Protein AF-A0A202DWK4-F1 (afdb_monomer)

Solvent-accessible surface area (backbone atoms only — not comparable to full-atom values): 15704 Å² total; per-residue (Å²): 136,85,83,82,79,81,84,83,87,79,80,84,77,79,81,79,74,79,81,85,77,86,80,87,72,81,84,80,77,83,63,84,76,82,76,51,74,64,48,72,81,32,63,35,45,47,49,44,49,49,52,59,50,59,51,56,78,74,38,92,84,66,61,90,61,73,49,28,54,31,42,61,68,54,42,41,55,51,51,51,52,40,41,75,72,63,60,36,66,87,75,53,98,74,34,71,52,72,51,56,49,50,54,51,51,50,50,54,51,40,59,56,38,44,79,71,75,44,63,58,91,36,54,47,55,26,33,30,59,74,60,32,48,53,53,50,47,49,53,53,40,50,55,63,63,68,69,51,91,88,78,65,98,49,65,75,61,56,59,72,70,56,72,80,66,86,79,68,83,59,90,46,66,66,39,53,51,52,36,42,54,30,44,27,38,50,28,28,52,75,71,44,71,69,58,81,50,87,50,65,66,60,33,52,48,52,50,48,55,48,48,60,45,48,46,84,61,84,78,70,83,59,89,71,71,83,65,94,68,63,48,79,42,57,35,73,63,54,74,68,59,49,51,54,52,48,53,58,53,60,66,72,78,112

Mean predicted aligned error: 12.57 Å

Foldseek 3Di:
DDDDDDDDDPDPDDPPPPQDPDDPDDDDDPDVLQPQPLCVVQVLLVVLVVVLVVVCVVDDPDPVQQWAFAFLVLVVVLLVVCVVVVLFDDADPQADDLSRVQVVQLVVLLVVLVSVVDHSVLETETELPSVSLSVVLSVLSVVLVLPDPDPDPDSPVVVVNDDDCPPDPDPPPVNSVSNNSRSSSVSCLVVCVVCPDPDPVSNVVSVVSVCSRNPNDHPCPDPPPPPVQRQYHYPPDDPVRSVVSSVVSVVVVD

pLDDT: mean 73.03, std 19.67, range [34.62, 95.94]

Sequence (254 aa):
MQRVLPPSDENVEDPSVEVGKNFLLPDEQSVNLWDSQALATFPNLLQLKSTLQSFDESSSSSLRHASSPLSIEQLEMLEAELSNQGILPKLTENSCSLVQCAVHDSSVWRWRAQRFTVDTPKIDFLVNVPLYTLWRAQELSQILLIDVPGKSENPAKVLKSHSNNWRLRTEDRNALILELEYLESFAGYLIGQFDEVSNRFQKGLNLILKVLSSSSLPLSVGSIKKEKNILIVSLPTERHEFFETLKKFCSRDL

Radius of gyration: 23.34 Å; Cα contacts (8 Å, |Δi|>4): 195; chains: 1; bounding box: 47×50×91 Å

Structure (mmCIF, N/CA/C/O backbone):
data_AF-A0A202DWK4-F1
#
_entry.id   AF-A0A202DWK4-F1
#
loop_
_atom_site.group_PDB
_atom_site.id
_atom_site.type_symbol
_atom_site.label_atom_id
_atom_site.label_alt_id
_atom_site.label_comp_id
_atom_site.label_asym_id
_atom_site.label_entity_id
_atom_site.label_seq_id
_atom_site.pdbx_PDB_ins_code
_atom_site.Cartn_x
_atom_site.Cartn_y
_atom_site.Cartn_z
_atom_site.occupancy
_atom_site.B_iso_or_equiv
_atom_site.auth_seq_id
_atom_site.auth_comp_id
_atom_site.auth_asym_id
_atom_site.auth_atom_id
_atom_site.pdbx_PDB_model_num
ATOM 1 N N . MET A 1 1 ? 6.457 22.621 -73.240 1.00 51.66 1 MET A N 1
ATOM 2 C CA . MET A 1 1 ? 5.996 22.504 -71.839 1.00 51.66 1 MET A CA 1
ATOM 3 C C . MET A 1 1 ? 6.965 21.590 -71.104 1.00 51.66 1 MET A C 1
ATOM 5 O O . MET A 1 1 ? 6.910 20.383 -71.291 1.00 51.66 1 MET A O 1
ATOM 9 N N . GLN A 1 2 ? 7.936 22.170 -70.395 1.00 42.12 2 GLN A N 1
ATOM 10 C CA . GLN A 1 2 ? 8.979 21.434 -69.670 1.00 42.12 2 GLN A CA 1
ATOM 11 C C . GLN A 1 2 ? 8.435 20.969 -68.312 1.00 42.12 2 GLN A C 1
ATOM 13 O O . GLN A 1 2 ? 7.891 21.776 -67.561 1.00 42.12 2 GLN A O 1
ATOM 18 N N . ARG A 1 3 ? 8.557 19.669 -68.016 1.00 47.00 3 ARG A N 1
ATOM 19 C CA . ARG A 1 3 ? 8.276 19.096 -66.692 1.00 47.00 3 ARG A CA 1
ATOM 20 C C . ARG A 1 3 ? 9.498 19.314 -65.802 1.00 47.00 3 ARG A C 1
ATOM 22 O O . ARG A 1 3 ? 10.566 18.792 -66.103 1.00 47.00 3 ARG A O 1
ATOM 29 N N . VAL A 1 4 ? 9.318 20.078 -64.732 1.00 55.00 4 VAL A N 1
ATOM 30 C CA . VAL A 1 4 ? 10.290 20.233 -63.645 1.00 55.00 4 VAL A CA 1
ATOM 31 C C . VAL A 1 4 ? 10.063 19.078 -62.666 1.00 55.00 4 VAL A C 1
ATOM 33 O O . VAL A 1 4 ? 8.952 18.912 -62.167 1.00 55.00 4 VAL A O 1
ATOM 36 N N . LEU A 1 5 ? 11.085 18.248 -62.454 1.00 55.56 5 LEU A N 1
ATOM 37 C CA . LEU A 1 5 ? 11.112 17.233 -61.396 1.00 55.56 5 LEU A CA 1
ATOM 38 C C . LEU A 1 5 ? 11.556 17.888 -60.076 1.00 55.56 5 LEU A C 1
ATOM 40 O O . LEU A 1 5 ? 12.406 18.781 -60.120 1.00 55.56 5 LEU A O 1
ATOM 44 N N . PRO A 1 6 ? 11.011 17.470 -58.920 1.00 57.06 6 PRO A N 1
ATOM 45 C CA . PRO A 1 6 ? 11.487 17.935 -57.624 1.00 57.06 6 PRO A CA 1
ATOM 46 C C . PRO A 1 6 ? 12.845 17.298 -57.273 1.00 57.06 6 PRO A C 1
ATOM 48 O O . PRO A 1 6 ? 13.151 16.209 -57.770 1.00 57.06 6 PRO A O 1
ATOM 51 N N . PRO A 1 7 ? 13.660 17.968 -56.439 1.00 54.31 7 PRO A N 1
ATOM 52 C CA . PRO A 1 7 ? 14.941 17.440 -55.994 1.00 54.31 7 PRO A CA 1
ATOM 53 C C . PRO A 1 7 ? 14.756 16.273 -55.018 1.00 54.31 7 PRO A C 1
ATOM 55 O O . PRO A 1 7 ? 13.837 16.257 -54.200 1.00 54.31 7 PRO A O 1
ATOM 58 N N . SER A 1 8 ? 15.650 15.297 -55.142 1.00 54.28 8 SER A N 1
ATOM 59 C CA . SER A 1 8 ? 15.813 14.168 -54.234 1.00 54.28 8 SER A CA 1
ATOM 60 C C . SER A 1 8 ? 16.554 14.643 -52.983 1.00 54.28 8 SER A C 1
ATOM 62 O O . SER A 1 8 ? 17.748 14.928 -53.060 1.00 54.28 8 SER A O 1
ATOM 64 N N . ASP A 1 9 ? 15.863 14.727 -51.848 1.00 49.31 9 ASP A N 1
ATOM 65 C CA . ASP A 1 9 ? 16.513 14.899 -50.547 1.00 49.31 9 ASP A CA 1
ATOM 66 C C . ASP A 1 9 ? 17.099 13.550 -50.102 1.00 49.31 9 ASP A C 1
ATOM 68 O O . ASP A 1 9 ? 16.405 12.665 -49.597 1.00 49.31 9 ASP A O 1
ATOM 72 N N . GLU A 1 10 ? 18.395 13.383 -50.362 1.00 51.53 10 GLU A N 1
ATOM 73 C CA . GLU A 1 10 ? 19.260 12.414 -49.693 1.00 51.53 10 GLU A CA 1
ATOM 74 C C . GLU A 1 10 ? 19.640 12.925 -48.291 1.00 51.53 10 GLU A C 1
ATOM 76 O O . GLU A 1 10 ? 19.821 14.124 -48.083 1.00 51.53 10 GLU A O 1
ATOM 81 N N . ASN A 1 11 ? 19.842 11.974 -47.371 1.00 46.81 11 ASN A N 1
ATOM 82 C CA . ASN A 1 11 ? 20.305 12.104 -45.979 1.00 46.81 11 ASN A CA 1
ATOM 83 C C . ASN A 1 11 ? 19.230 12.344 -44.911 1.00 46.81 11 ASN A C 1
ATOM 85 O O . ASN A 1 11 ? 19.178 13.378 -44.249 1.00 46.81 11 ASN A O 1
ATOM 89 N N . VAL A 1 12 ? 18.451 11.293 -44.645 1.00 45.06 12 VAL A N 1
ATOM 90 C CA . VAL A 1 12 ? 17.953 11.037 -43.288 1.00 45.06 12 VAL A CA 1
ATOM 91 C C . VAL A 1 12 ? 19.074 10.312 -42.543 1.00 45.06 12 VAL A C 1
ATOM 93 O O . VAL A 1 12 ? 19.248 9.105 -42.696 1.00 45.06 12 VAL A O 1
ATOM 96 N N . GLU A 1 13 ? 19.886 11.058 -41.796 1.00 45.16 13 GLU A N 1
ATOM 97 C CA . GLU A 1 13 ? 20.767 10.468 -40.787 1.00 45.16 13 GLU A CA 1
ATOM 98 C C . GLU A 1 13 ? 19.894 9.834 -39.697 1.00 45.16 13 GLU A C 1
ATOM 100 O O . GLU A 1 13 ? 19.095 10.511 -39.046 1.00 45.16 13 GLU A O 1
ATOM 105 N N . ASP A 1 14 ? 20.035 8.520 -39.523 1.00 44.62 14 ASP A N 1
ATOM 106 C CA . ASP A 1 14 ? 19.470 7.769 -38.406 1.00 44.62 14 ASP A CA 1
ATOM 107 C C . ASP A 1 14 ? 19.967 8.381 -37.084 1.00 44.62 14 ASP A C 1
ATOM 109 O O . ASP A 1 14 ? 21.181 8.369 -36.828 1.00 44.62 14 ASP A O 1
ATOM 113 N N . PRO A 1 15 ? 19.090 8.886 -36.195 1.00 44.59 15 PRO A N 1
ATOM 114 C CA . PRO A 1 15 ? 19.512 9.235 -34.854 1.00 44.59 15 PRO A CA 1
ATOM 115 C C . PRO A 1 15 ? 19.807 7.929 -34.118 1.00 44.59 15 PRO A C 1
ATOM 117 O O . PRO A 1 15 ? 18.923 7.279 -33.561 1.00 44.59 15 PRO A O 1
ATOM 120 N N . SER A 1 16 ? 21.082 7.548 -34.121 1.00 41.69 16 SER A N 1
ATOM 121 C CA . SER A 1 16 ? 21.630 6.533 -33.232 1.00 41.69 16 SER A CA 1
ATOM 122 C C . SER A 1 16 ? 21.408 7.004 -31.797 1.00 41.69 16 SER A C 1
ATOM 124 O O . SER A 1 16 ? 22.187 7.778 -31.243 1.00 41.69 16 SER A O 1
ATOM 126 N N . VAL A 1 17 ? 20.289 6.586 -31.209 1.00 42.41 17 VAL A N 1
ATOM 127 C CA . VAL A 1 17 ? 19.996 6.782 -29.794 1.00 42.41 17 VAL A CA 1
ATOM 128 C C . VAL A 1 17 ? 21.035 5.968 -29.029 1.00 42.41 17 VAL A C 1
ATOM 130 O O . VAL A 1 17 ? 20.906 4.752 -28.900 1.00 42.41 17 VAL A O 1
ATOM 133 N N . GLU A 1 18 ? 22.086 6.624 -28.534 1.00 41.12 18 GLU A N 1
ATOM 134 C CA . GLU A 1 18 ? 22.977 6.038 -27.534 1.00 41.12 18 GLU A CA 1
ATOM 135 C C . GLU A 1 18 ? 22.176 5.802 -26.245 1.00 41.12 18 GLU A C 1
ATOM 137 O O . GLU A 1 18 ? 22.137 6.611 -25.316 1.00 41.12 18 GLU A O 1
ATOM 142 N N . VAL A 1 19 ? 21.494 4.660 -26.194 1.00 42.78 19 VAL A N 1
ATOM 143 C CA . VAL A 1 19 ? 20.919 4.116 -24.972 1.00 42.78 19 VAL A CA 1
ATOM 144 C C . VAL A 1 19 ? 22.088 3.687 -24.088 1.00 42.78 19 VAL A C 1
ATOM 146 O O . VAL A 1 19 ? 22.747 2.688 -24.358 1.00 42.78 19 VAL A O 1
ATOM 149 N N . GLY A 1 20 ? 22.347 4.429 -23.011 1.00 46.44 20 GLY A N 1
ATOM 150 C CA . GLY A 1 20 ? 23.062 3.861 -21.863 1.00 46.44 20 GLY A CA 1
ATOM 151 C C . GLY A 1 20 ? 24.362 4.521 -21.420 1.00 46.44 20 GLY A C 1
ATOM 152 O O . GLY A 1 20 ? 25.153 3.861 -20.751 1.00 46.44 20 GLY A O 1
ATOM 153 N N . LYS A 1 21 ? 24.601 5.805 -21.698 1.00 40.34 21 LYS A N 1
ATOM 154 C CA . LYS A 1 21 ? 25.706 6.528 -21.051 1.00 40.34 21 LYS A CA 1
ATOM 155 C C . LYS A 1 21 ? 25.199 7.831 -20.447 1.00 40.34 21 LYS A C 1
ATOM 157 O O . LYS A 1 21 ? 24.532 8.607 -21.114 1.00 40.34 21 LYS A O 1
ATOM 162 N N . ASN A 1 22 ? 25.537 8.048 -19.177 1.00 35.09 22 ASN A N 1
ATOM 163 C CA . ASN A 1 22 ? 25.248 9.234 -18.358 1.00 35.09 22 ASN A CA 1
ATOM 164 C C . ASN A 1 22 ? 23.937 9.191 -17.557 1.00 35.09 22 ASN A C 1
ATOM 166 O O . ASN A 1 22 ? 23.089 10.071 -17.658 1.00 35.09 22 ASN A O 1
ATOM 170 N N . PHE A 1 23 ? 23.821 8.218 -16.656 1.00 35.94 23 PHE A N 1
ATOM 171 C CA . PHE A 1 23 ? 23.136 8.466 -15.386 1.00 35.94 23 PHE A CA 1
ATOM 172 C C . PHE A 1 23 ? 24.061 8.021 -14.251 1.00 35.94 23 PHE A C 1
ATOM 174 O O . PHE A 1 23 ? 23.981 6.898 -13.764 1.00 35.94 23 PHE A O 1
ATOM 181 N N . LEU A 1 24 ? 24.991 8.905 -13.876 1.00 34.62 24 LEU A N 1
ATOM 182 C CA . LEU A 1 24 ? 25.659 8.822 -12.579 1.00 34.62 24 LEU A CA 1
ATOM 183 C C . LEU A 1 24 ? 24.577 9.044 -11.522 1.00 34.62 24 LEU A C 1
ATOM 185 O O . LEU A 1 24 ? 23.990 10.123 -11.439 1.00 34.62 24 LEU A O 1
ATOM 189 N N . LEU A 1 25 ? 24.249 7.978 -10.801 1.00 41.81 25 LEU A N 1
ATOM 190 C CA . LEU A 1 25 ? 23.235 7.993 -9.759 1.00 41.81 25 LEU A CA 1
ATOM 191 C C . LEU A 1 25 ? 23.892 8.384 -8.435 1.00 41.81 25 LEU A C 1
ATOM 193 O O . LEU A 1 25 ? 24.937 7.821 -8.115 1.00 41.81 25 LEU A O 1
ATOM 197 N N . PRO A 1 26 ? 23.329 9.349 -7.689 1.00 34.94 26 PRO A N 1
ATOM 198 C CA . PRO A 1 26 ? 23.829 9.671 -6.362 1.00 34.94 26 PRO A CA 1
ATOM 199 C C . PRO A 1 26 ? 23.641 8.472 -5.424 1.00 34.94 26 PRO A C 1
ATOM 201 O O . PRO A 1 26 ? 22.604 7.810 -5.470 1.00 34.94 26 PRO A O 1
ATOM 204 N N . ASP A 1 27 ? 24.656 8.216 -4.597 1.00 37.38 27 ASP A N 1
ATOM 205 C CA . ASP A 1 27 ? 24.645 7.187 -3.556 1.00 37.38 27 ASP A CA 1
ATOM 206 C C . ASP A 1 27 ? 23.507 7.447 -2.556 1.00 37.38 27 ASP A C 1
ATOM 208 O O . ASP A 1 27 ? 23.469 8.477 -1.877 1.00 37.38 27 ASP A O 1
ATOM 212 N N . GLU A 1 28 ? 22.577 6.496 -2.463 1.00 47.50 28 GLU A N 1
ATOM 213 C CA . GLU A 1 28 ? 21.504 6.469 -1.469 1.00 47.50 28 GLU A CA 1
ATOM 214 C C . GLU A 1 28 ? 22.082 5.948 -0.144 1.00 47.50 28 GLU A C 1
ATOM 216 O O . GLU A 1 28 ? 22.194 4.745 0.085 1.00 47.50 28 GLU A O 1
ATOM 221 N N . GLN A 1 29 ? 22.469 6.857 0.755 1.00 41.56 29 GLN A N 1
ATOM 222 C CA . GLN A 1 29 ? 22.636 6.497 2.162 1.00 41.56 29 GLN A CA 1
ATOM 223 C C . GLN A 1 29 ? 21.245 6.242 2.751 1.00 41.56 29 GLN A C 1
ATOM 225 O O . GLN A 1 29 ? 20.470 7.177 2.955 1.00 41.56 29 GLN A O 1
ATOM 230 N N . SER A 1 30 ? 20.934 4.976 3.030 1.00 40.50 30 SER A N 1
ATOM 231 C CA . SER A 1 30 ? 19.762 4.555 3.798 1.00 40.50 30 SER A CA 1
ATOM 232 C C . SER A 1 30 ? 19.910 5.038 5.245 1.00 40.50 30 SER A C 1
ATOM 234 O O . SER A 1 30 ? 20.367 4.313 6.131 1.00 40.50 30 SER A O 1
ATOM 236 N N . VAL A 1 31 ? 19.589 6.306 5.492 1.00 42.81 31 VAL A N 1
ATOM 237 C CA . VAL A 1 31 ? 19.395 6.821 6.848 1.00 42.81 31 VAL A CA 1
AT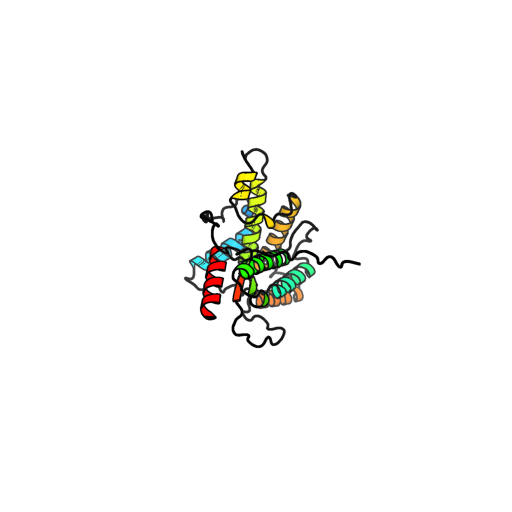OM 238 C C . VAL A 1 31 ? 18.318 5.951 7.491 1.00 42.81 31 VAL A C 1
ATOM 240 O O . VAL A 1 31 ? 17.305 5.680 6.851 1.00 42.81 31 VAL A O 1
ATOM 243 N N . ASN A 1 32 ? 18.541 5.480 8.722 1.00 48.25 32 ASN A N 1
ATOM 244 C CA . ASN A 1 32 ? 17.541 4.734 9.490 1.00 48.25 32 ASN A CA 1
ATOM 245 C C . ASN A 1 32 ? 16.300 5.618 9.660 1.00 48.25 32 ASN A C 1
ATOM 247 O O . ASN A 1 32 ? 16.209 6.472 10.534 1.00 48.25 32 ASN A O 1
ATOM 251 N N . LEU A 1 33 ? 15.372 5.437 8.727 1.00 50.78 33 LEU A N 1
ATOM 252 C CA . LEU A 1 33 ? 14.361 6.414 8.342 1.00 50.78 33 LEU A CA 1
ATOM 253 C C . LEU A 1 33 ? 13.171 6.415 9.327 1.00 50.78 33 LEU A C 1
ATOM 255 O O . LEU A 1 33 ? 12.247 7.222 9.226 1.00 50.78 33 LEU A O 1
ATOM 259 N N . TRP A 1 34 ? 13.183 5.475 10.273 1.00 55.44 34 TRP A N 1
ATOM 260 C CA . TRP A 1 34 ? 12.076 5.065 11.132 1.00 55.44 34 TRP A CA 1
ATOM 261 C C . TRP A 1 34 ? 11.844 5.953 12.368 1.00 55.44 34 TRP A C 1
ATOM 263 O O . TRP A 1 34 ? 10.861 5.728 13.078 1.00 55.44 34 TRP A O 1
ATOM 273 N N . ASP A 1 35 ? 12.696 6.950 12.617 1.00 56.78 35 ASP A N 1
ATOM 274 C CA . ASP A 1 35 ? 12.676 7.809 13.818 1.00 56.78 35 ASP A CA 1
ATOM 275 C C . ASP A 1 35 ? 11.912 9.129 13.620 1.00 56.78 35 ASP A C 1
ATOM 277 O O . ASP A 1 35 ? 12.205 10.152 14.243 1.00 56.78 35 ASP A O 1
ATOM 281 N N . SER A 1 36 ? 10.912 9.143 12.737 1.00 61.16 36 SER A N 1
ATOM 282 C CA . SER A 1 36 ? 10.099 10.341 12.547 1.00 61.16 36 SER A CA 1
ATOM 283 C C . SER A 1 36 ? 9.223 10.588 13.778 1.00 61.16 36 SER A C 1
ATOM 285 O O . SER A 1 36 ? 8.273 9.846 14.028 1.00 61.16 36 SER A O 1
ATOM 287 N N . GLN A 1 37 ? 9.502 11.668 14.520 1.00 66.38 37 GLN A N 1
ATOM 288 C CA . GLN A 1 37 ? 8.656 12.160 15.621 1.00 66.38 37 GLN A CA 1
ATOM 289 C C . GLN A 1 37 ? 7.189 12.350 15.196 1.00 66.38 37 GLN A C 1
ATOM 291 O O . GLN A 1 37 ? 6.300 12.273 16.037 1.00 66.38 37 GLN A O 1
ATOM 296 N N . ALA A 1 38 ? 6.924 12.552 13.901 1.00 68.44 38 ALA A N 1
ATOM 297 C CA . ALA A 1 38 ? 5.571 12.676 13.370 1.00 68.44 38 ALA A CA 1
ATOM 298 C C . ALA A 1 38 ? 4.777 11.357 13.401 1.00 68.44 38 ALA A C 1
ATOM 300 O O . ALA A 1 38 ? 3.563 11.405 13.521 1.00 68.44 38 ALA A O 1
ATOM 301 N N . LEU A 1 39 ? 5.420 10.182 13.380 1.00 74.25 39 LEU A N 1
ATOM 302 C CA . LEU A 1 39 ? 4.703 8.911 13.570 1.00 74.25 39 LEU A CA 1
ATOM 303 C C . LEU A 1 39 ? 4.265 8.704 15.027 1.00 74.25 39 LEU A C 1
ATOM 305 O O . LEU A 1 39 ? 3.367 7.910 15.285 1.00 74.25 39 LEU A O 1
ATOM 309 N N . ALA A 1 40 ? 4.846 9.433 15.988 1.00 77.25 40 ALA A N 1
ATOM 310 C CA . ALA A 1 40 ? 4.468 9.318 17.396 1.00 77.25 40 ALA A CA 1
ATOM 311 C C . ALA A 1 40 ? 3.041 9.821 17.681 1.00 77.25 40 ALA A C 1
ATOM 313 O O . ALA A 1 40 ? 2.468 9.464 18.707 1.00 77.25 40 ALA A O 1
ATOM 314 N N . THR A 1 41 ? 2.452 10.625 16.788 1.00 85.06 41 THR A N 1
ATOM 315 C CA . THR A 1 41 ? 1.049 11.057 16.901 1.00 85.06 41 THR A CA 1
ATOM 316 C C . THR A 1 41 ? 0.051 10.010 16.404 1.00 85.06 41 THR A C 1
ATOM 318 O O . THR A 1 41 ? -1.148 10.204 16.582 1.00 85.06 41 THR A O 1
ATOM 321 N N . PHE A 1 42 ? 0.528 8.911 15.812 1.00 90.75 42 PHE A N 1
ATOM 322 C CA . PHE A 1 42 ? -0.280 7.864 15.190 1.00 90.75 42 PHE A CA 1
ATOM 323 C C . PHE A 1 42 ? 0.006 6.501 15.861 1.00 90.75 42 PHE A C 1
ATOM 325 O O . PHE A 1 42 ? 0.922 5.775 15.452 1.00 90.75 42 PHE A O 1
ATOM 332 N N . PRO A 1 43 ? -0.693 6.178 16.969 1.00 92.25 43 PRO A N 1
ATOM 333 C CA . PRO A 1 43 ? -0.371 5.030 17.816 1.00 92.25 43 PRO A CA 1
ATOM 334 C C . PRO A 1 43 ? -0.493 3.670 17.118 1.00 92.25 43 PRO A C 1
ATOM 336 O O . PRO A 1 43 ? 0.324 2.790 17.390 1.00 92.25 43 PRO A O 1
ATOM 339 N N . ASN A 1 44 ? -1.453 3.477 16.215 1.00 91.56 44 ASN A N 1
ATOM 340 C CA . ASN A 1 44 ? -1.626 2.217 15.498 1.00 91.56 44 ASN A CA 1
ATOM 341 C C . ASN A 1 44 ? -0.500 1.992 14.491 1.00 91.56 44 ASN A C 1
ATOM 343 O O . ASN A 1 44 ? -0.000 0.874 14.383 1.00 91.56 44 ASN A O 1
ATOM 347 N N . LEU A 1 45 ? -0.054 3.033 13.783 1.00 92.25 45 LEU A N 1
ATOM 348 C CA . LEU A 1 45 ? 1.130 2.970 12.923 1.00 92.25 45 LEU A CA 1
ATOM 349 C C . LEU A 1 45 ? 2.386 2.626 13.734 1.00 92.25 45 LEU A C 1
ATOM 351 O O . LEU A 1 45 ? 3.188 1.787 13.314 1.00 92.25 45 LEU A O 1
ATOM 355 N N . LEU A 1 46 ? 2.541 3.209 14.927 1.00 90.62 46 LEU A N 1
ATOM 356 C CA . LEU A 1 46 ? 3.645 2.874 15.825 1.00 90.62 46 LEU A CA 1
ATOM 357 C C . LEU A 1 46 ? 3.564 1.417 16.308 1.00 90.62 46 LEU A C 1
ATOM 359 O O . LEU A 1 46 ? 4.560 0.697 16.260 1.00 90.62 46 LEU A O 1
ATOM 363 N N . GLN A 1 47 ? 2.381 0.961 16.719 1.00 89.44 47 GLN A N 1
ATOM 364 C CA . GLN A 1 47 ? 2.163 -0.414 17.161 1.00 89.44 47 GLN A CA 1
ATOM 365 C C . GLN A 1 47 ? 2.373 -1.416 16.022 1.00 89.44 47 GLN A C 1
ATOM 367 O O . GLN A 1 47 ? 2.983 -2.463 16.241 1.00 89.44 47 GLN A O 1
ATOM 372 N N . LEU A 1 48 ? 1.923 -1.104 14.805 1.00 87.31 48 LEU A N 1
ATOM 373 C CA . LEU A 1 48 ? 2.147 -1.922 13.615 1.00 87.31 48 LEU A CA 1
ATOM 374 C C . LEU A 1 48 ? 3.647 -2.065 13.336 1.00 87.31 48 LEU A C 1
ATOM 376 O O . LEU A 1 48 ? 4.130 -3.179 13.138 1.00 87.31 48 LEU A O 1
ATOM 380 N N . LYS A 1 49 ? 4.400 -0.961 13.403 1.00 87.69 49 LYS A N 1
ATOM 381 C CA . LYS A 1 49 ? 5.864 -0.972 13.291 1.00 87.69 49 LYS A CA 1
ATOM 382 C C . LYS A 1 49 ? 6.503 -1.858 14.363 1.00 87.69 49 LYS A C 1
ATOM 384 O O . LYS A 1 49 ? 7.290 -2.736 14.020 1.00 87.69 49 LYS A O 1
ATOM 389 N N . SER A 1 50 ? 6.160 -1.665 15.638 1.00 86.94 50 SER A N 1
ATOM 390 C CA . SER A 1 50 ? 6.706 -2.476 16.738 1.00 86.94 50 SER A CA 1
ATOM 391 C C . SER A 1 50 ? 6.373 -3.957 16.583 1.00 86.94 50 SER A C 1
ATOM 393 O O . SER A 1 50 ? 7.233 -4.804 16.809 1.00 86.94 50 SER A O 1
ATOM 395 N N . THR A 1 51 ? 5.152 -4.265 16.144 1.00 83.75 51 THR A N 1
ATOM 396 C CA . THR A 1 51 ? 4.711 -5.628 15.842 1.00 83.75 51 THR A CA 1
ATOM 397 C C . THR A 1 51 ? 5.638 -6.244 14.797 1.00 83.75 51 THR A C 1
ATOM 399 O O . THR A 1 51 ? 6.275 -7.252 15.085 1.00 83.75 51 THR A O 1
ATOM 402 N N . LEU A 1 52 ? 5.830 -5.596 13.642 1.00 80.62 52 LEU A N 1
ATOM 403 C CA . LEU A 1 52 ? 6.734 -6.090 12.596 1.00 80.62 52 LEU A CA 1
ATOM 404 C C . LEU A 1 52 ? 8.200 -6.214 13.054 1.00 80.62 52 LEU A C 1
ATOM 406 O O . LEU A 1 52 ? 8.865 -7.169 12.665 1.00 80.62 52 LEU A O 1
ATOM 410 N N . GLN A 1 53 ? 8.697 -5.300 13.894 1.00 81.00 53 GLN A N 1
ATOM 411 C CA . GLN A 1 53 ? 10.071 -5.344 14.420 1.00 81.00 53 GLN A CA 1
ATOM 412 C C . GLN A 1 53 ? 10.293 -6.493 15.41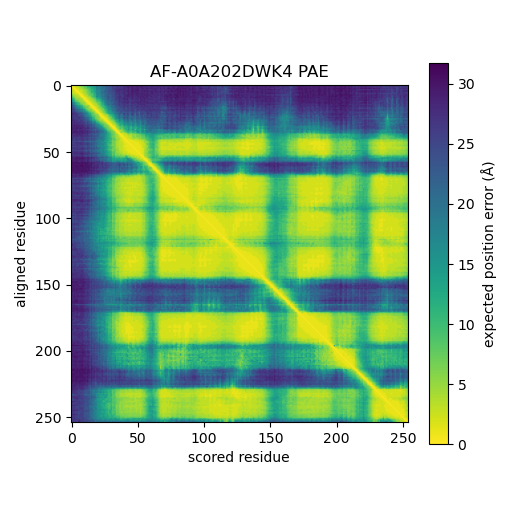3 1.00 81.00 53 GLN A C 1
ATOM 414 O O . GLN A 1 53 ? 11.258 -7.240 15.282 1.00 81.00 53 GLN A O 1
ATOM 419 N N . SER A 1 54 ? 9.380 -6.679 16.373 1.00 72.75 54 SER A N 1
ATOM 420 C CA . SER A 1 54 ? 9.462 -7.763 17.371 1.00 72.75 54 SER A CA 1
ATOM 421 C C . SER A 1 54 ? 9.513 -9.156 16.742 1.00 72.75 54 SER A C 1
ATOM 423 O O . SER A 1 54 ? 10.108 -10.090 17.283 1.00 72.75 54 SER A O 1
ATOM 425 N N . PHE A 1 55 ? 8.912 -9.287 15.567 1.00 62.28 55 PHE A N 1
ATOM 426 C CA . PHE A 1 55 ? 8.902 -10.508 14.792 1.00 62.28 55 PHE A CA 1
ATOM 427 C C . PHE A 1 55 ? 10.234 -10.780 14.071 1.00 62.28 55 PHE A C 1
ATOM 429 O O . PHE A 1 55 ? 10.623 -11.939 13.936 1.00 62.28 55 PHE A O 1
ATOM 436 N N . ASP A 1 56 ? 10.954 -9.739 13.650 1.00 59.38 56 ASP A N 1
ATOM 437 C CA . ASP A 1 56 ? 12.259 -9.874 12.988 1.00 59.38 56 ASP A CA 1
ATOM 438 C C . ASP A 1 56 ? 13.351 -10.322 13.982 1.00 59.38 56 ASP A C 1
ATOM 440 O O . ASP A 1 56 ? 14.199 -11.158 13.670 1.00 59.38 56 ASP A O 1
ATOM 444 N N . GLU A 1 57 ? 13.275 -9.859 15.236 1.00 56.91 57 GLU A N 1
ATOM 445 C CA . GLU A 1 57 ? 14.224 -10.234 16.298 1.00 56.91 57 GLU A CA 1
ATOM 446 C C . GLU A 1 57 ? 14.012 -11.655 16.843 1.00 56.91 57 GLU A C 1
ATOM 448 O O . GLU A 1 57 ? 14.949 -12.288 17.335 1.00 56.91 57 GLU A O 1
ATOM 453 N N . SER A 1 58 ? 12.787 -12.179 16.759 1.00 52.84 58 SER A N 1
ATOM 454 C CA . SER A 1 58 ? 12.419 -13.473 17.346 1.00 52.84 58 SER A CA 1
ATOM 455 C C . SER A 1 58 ? 12.532 -14.655 16.375 1.00 52.84 58 SER A C 1
ATOM 457 O O . SER A 1 58 ? 12.328 -15.800 16.782 1.00 52.84 58 SER A O 1
ATOM 459 N N . SER A 1 59 ? 12.881 -14.436 15.102 1.00 43.06 59 SER A N 1
ATOM 460 C CA . SER A 1 59 ? 13.037 -15.512 14.113 1.00 43.06 59 SER A CA 1
ATOM 461 C C . SER A 1 59 ? 13.924 -15.097 12.939 1.00 43.06 59 SER A C 1
ATOM 463 O O . SER A 1 59 ? 13.480 -14.409 12.023 1.00 43.06 59 SER A O 1
ATOM 465 N N . SER A 1 60 ? 15.154 -15.614 12.888 1.00 38.78 60 SER A N 1
ATOM 466 C CA . SER A 1 60 ? 15.989 -15.539 11.690 1.00 38.78 60 SER A CA 1
ATOM 467 C C . SER A 1 60 ? 15.241 -16.141 10.486 1.00 38.78 60 SER A C 1
ATOM 469 O O . SER A 1 60 ? 14.998 -17.343 10.422 1.00 38.78 60 SER A O 1
ATOM 471 N N . SER A 1 61 ? 14.889 -15.284 9.520 1.00 40.31 61 SER A N 1
ATOM 472 C CA . SER A 1 61 ? 14.369 -15.563 8.161 1.00 40.31 61 SER A CA 1
ATOM 473 C C . SER A 1 61 ? 12.871 -15.832 7.922 1.00 40.31 61 SER A C 1
ATOM 475 O O . SER A 1 61 ? 12.471 -15.863 6.759 1.00 40.31 61 SER A O 1
ATOM 477 N N . SER A 1 62 ? 12.003 -15.955 8.933 1.00 38.00 62 SER A N 1
ATOM 478 C CA . SER A 1 62 ? 10.649 -16.509 8.692 1.00 38.00 62 SER A CA 1
ATOM 479 C C . SER A 1 62 ? 9.542 -15.495 8.335 1.00 38.00 62 SER A C 1
ATOM 481 O O . SER A 1 62 ? 8.427 -15.895 8.010 1.00 38.00 62 SER A O 1
ATOM 483 N N . LEU A 1 63 ? 9.807 -14.181 8.370 1.00 41.28 63 LEU A N 1
ATOM 484 C CA . LEU A 1 63 ? 8.734 -13.175 8.475 1.00 41.28 63 LEU A CA 1
ATOM 485 C C . LEU A 1 63 ? 8.566 -12.168 7.336 1.00 41.28 63 LEU A C 1
ATOM 487 O O . LEU A 1 63 ? 7.575 -11.439 7.322 1.00 41.28 63 LEU A O 1
ATOM 491 N N . ARG A 1 64 ? 9.349 -12.289 6.257 1.00 43.34 64 ARG A N 1
ATOM 492 C CA . ARG A 1 64 ? 8.853 -11.844 4.936 1.00 43.34 64 ARG A CA 1
ATOM 493 C C . ARG A 1 64 ? 7.552 -12.577 4.525 1.00 43.34 64 ARG A C 1
ATOM 495 O O . ARG A 1 64 ? 6.958 -12.220 3.515 1.00 43.34 64 ARG A O 1
ATOM 502 N N . HIS A 1 65 ? 7.105 -13.572 5.306 1.00 42.81 65 HIS A N 1
ATOM 503 C CA . HIS A 1 65 ? 5.951 -14.436 5.057 1.00 42.81 65 HIS A CA 1
ATOM 504 C C . HIS A 1 65 ? 4.724 -14.226 5.973 1.00 42.81 65 HIS A C 1
ATOM 506 O O . HIS A 1 65 ? 3.736 -14.924 5.768 1.00 42.81 65 HIS A O 1
ATOM 512 N N . ALA A 1 66 ? 4.726 -13.320 6.967 1.00 46.47 66 ALA A N 1
ATOM 513 C CA . ALA A 1 66 ? 3.571 -13.217 7.887 1.00 46.47 66 ALA A CA 1
ATOM 514 C C . ALA A 1 66 ? 2.387 -12.388 7.365 1.00 46.47 66 ALA A C 1
ATOM 516 O O . ALA A 1 66 ? 1.289 -12.484 7.905 1.00 46.47 66 ALA A O 1
ATOM 517 N N . SER A 1 67 ? 2.578 -11.612 6.300 1.00 61.69 67 SER A N 1
ATOM 518 C CA . SER A 1 67 ? 1.469 -11.120 5.485 1.00 61.69 67 SER A CA 1
ATOM 519 C C . SER A 1 67 ? 1.706 -11.580 4.058 1.00 61.69 67 SER A C 1
ATOM 521 O O . SER A 1 67 ? 2.770 -11.343 3.482 1.00 61.69 67 SER A O 1
ATOM 523 N N . SER A 1 68 ? 0.736 -12.308 3.514 1.00 72.69 68 SER A N 1
ATOM 524 C CA . SER A 1 68 ? 0.799 -12.705 2.116 1.00 72.69 68 SER A CA 1
ATOM 525 C C . SER A 1 68 ? 0.602 -11.438 1.288 1.00 72.69 68 SER A C 1
ATOM 527 O O . SER A 1 68 ? -0.368 -10.713 1.518 1.00 72.69 68 SER A O 1
ATOM 529 N N . PRO A 1 69 ? 1.530 -11.107 0.378 1.00 85.25 69 PRO A N 1
ATOM 530 C CA . PRO A 1 69 ? 1.404 -9.885 -0.389 1.00 85.25 69 PRO A CA 1
ATOM 531 C C . PRO A 1 69 ? 0.185 -10.008 -1.315 1.00 85.25 69 PRO A C 1
ATOM 533 O O . PRO A 1 69 ? -0.022 -11.043 -1.950 1.00 85.25 69 PRO A O 1
ATOM 536 N N . LEU A 1 70 ? -0.638 -8.963 -1.351 1.00 88.25 70 LEU A N 1
ATOM 537 C CA . LEU A 1 70 ? -1.895 -8.929 -2.098 1.00 88.25 70 LEU A CA 1
ATOM 538 C C . LEU A 1 70 ? -1.669 -8.424 -3.519 1.00 88.25 70 LEU A C 1
ATOM 540 O O . LEU A 1 70 ? -0.870 -7.516 -3.717 1.00 88.25 70 LEU A O 1
ATOM 544 N N . SER A 1 71 ? -2.402 -8.932 -4.508 1.00 91.31 71 SER A N 1
ATOM 545 C CA . SER A 1 71 ? -2.480 -8.228 -5.793 1.00 91.31 71 SER A CA 1
ATOM 546 C C . SER A 1 71 ? -3.120 -6.845 -5.606 1.00 91.31 71 SER A C 1
ATOM 548 O O . SER A 1 71 ? -3.794 -6.586 -4.603 1.00 91.31 71 SER A O 1
ATOM 550 N N . ILE A 1 72 ? -2.929 -5.940 -6.566 1.00 92.31 72 ILE A N 1
ATOM 551 C CA . ILE A 1 72 ? -3.544 -4.605 -6.508 1.00 92.31 72 ILE A CA 1
ATOM 552 C C . ILE A 1 72 ? -5.078 -4.716 -6.479 1.00 92.31 72 ILE A C 1
ATOM 554 O O . ILE A 1 72 ? -5.723 -3.997 -5.724 1.00 92.31 72 ILE A O 1
ATOM 558 N N . GLU A 1 73 ? -5.657 -5.666 -7.212 1.00 90.81 73 GLU A N 1
ATOM 559 C CA . GLU A 1 73 ? -7.101 -5.936 -7.213 1.00 90.81 73 GLU A CA 1
ATOM 560 C C . GLU A 1 73 ? -7.578 -6.465 -5.852 1.00 90.81 73 GLU A C 1
ATOM 562 O O . GLU A 1 73 ? -8.644 -6.099 -5.363 1.00 90.81 73 GLU A O 1
ATOM 567 N N . GLN A 1 74 ? -6.785 -7.321 -5.199 1.00 90.00 74 GLN A N 1
ATOM 568 C CA . GLN A 1 74 ? -7.092 -7.797 -3.849 1.00 90.00 74 GLN A CA 1
ATOM 569 C C . GLN A 1 74 ? -7.009 -6.676 -2.812 1.00 90.00 74 GLN A C 1
ATOM 571 O O . GLN A 1 74 ? -7.841 -6.623 -1.905 1.00 90.00 74 GLN A O 1
ATOM 576 N N . LEU A 1 75 ? -6.036 -5.775 -2.957 1.00 92.38 75 LEU A N 1
ATOM 577 C CA . LEU A 1 75 ? -5.940 -4.579 -2.132 1.00 92.38 75 LEU A CA 1
ATOM 578 C C . LEU A 1 75 ? -7.148 -3.656 -2.349 1.00 92.38 75 LEU A C 1
ATOM 580 O O . LEU A 1 75 ? -7.685 -3.144 -1.373 1.00 92.38 75 LEU A O 1
ATOM 584 N N . GLU A 1 76 ? -7.611 -3.497 -3.591 1.00 92.88 76 GLU A N 1
ATOM 585 C CA . GLU A 1 76 ? -8.811 -2.721 -3.928 1.00 92.88 76 GLU A CA 1
ATOM 586 C C . GLU A 1 76 ? -10.063 -3.289 -3.262 1.00 92.88 76 GLU A C 1
ATOM 588 O O . GLU A 1 76 ? -10.804 -2.552 -2.612 1.00 92.88 76 GLU A O 1
ATOM 593 N N . MET A 1 77 ? -10.266 -4.606 -3.346 1.00 89.88 77 MET A N 1
ATOM 594 C CA . MET A 1 77 ? -11.383 -5.268 -2.670 1.00 89.88 77 MET A CA 1
ATOM 595 C C . MET A 1 77 ? -11.324 -5.092 -1.147 1.00 89.88 77 MET A C 1
ATOM 597 O O . MET A 1 77 ? -12.351 -4.826 -0.524 1.00 89.88 77 MET A O 1
ATOM 601 N N . LEU A 1 78 ? -10.135 -5.225 -0.546 1.00 89.50 78 LEU A N 1
ATOM 602 C CA . LEU A 1 78 ? -9.948 -5.015 0.890 1.00 89.50 78 LEU A CA 1
ATOM 603 C C . LEU A 1 78 ? -10.281 -3.571 1.281 1.00 89.50 78 LEU A C 1
ATOM 605 O O . LEU A 1 78 ? -11.049 -3.348 2.212 1.00 89.50 78 LEU A O 1
ATOM 609 N N . GLU A 1 79 ? -9.724 -2.598 0.566 1.00 92.62 79 GLU A N 1
ATOM 610 C CA . GLU A 1 79 ? -9.938 -1.177 0.830 1.00 92.62 79 GLU A CA 1
ATOM 611 C C . GLU A 1 79 ? -11.419 -0.791 0.702 1.00 92.62 79 GLU A C 1
ATOM 613 O O . GLU A 1 79 ? -11.968 -0.134 1.591 1.00 92.62 79 GLU A O 1
ATOM 618 N N . ALA A 1 80 ? -12.091 -1.262 -0.352 1.00 91.56 80 ALA A N 1
ATOM 619 C CA . ALA A 1 80 ? -13.517 -1.040 -0.560 1.00 91.56 80 ALA A CA 1
ATOM 620 C C . ALA A 1 80 ? -14.355 -1.608 0.594 1.00 91.56 80 ALA A C 1
ATOM 622 O O . ALA A 1 80 ? -15.260 -0.938 1.094 1.00 91.56 80 ALA A O 1
ATOM 623 N N . GLU A 1 81 ? -14.036 -2.816 1.061 1.00 90.19 81 GLU A N 1
ATOM 624 C CA . GLU A 1 81 ? -14.771 -3.443 2.157 1.00 90.19 81 GLU A CA 1
ATOM 625 C C . GLU A 1 81 ? -14.562 -2.712 3.490 1.00 90.19 81 GLU A C 1
ATOM 627 O O . GLU A 1 81 ? -15.518 -2.469 4.229 1.00 90.19 81 GLU A O 1
ATOM 632 N N . LEU A 1 82 ? -13.332 -2.294 3.794 1.00 90.06 82 LEU A N 1
ATOM 633 C CA . LEU A 1 82 ? -13.054 -1.509 4.998 1.00 90.06 82 LEU A CA 1
ATOM 634 C C . LEU A 1 82 ? -13.740 -0.133 4.954 1.00 90.06 82 LEU A C 1
ATOM 636 O O . LEU A 1 82 ? -14.231 0.351 5.978 1.00 90.06 82 LEU A O 1
ATOM 640 N N . SER A 1 83 ? -13.827 0.484 3.774 1.00 92.12 83 SER A N 1
ATOM 641 C CA . SER A 1 83 ? -14.575 1.728 3.578 1.00 92.12 83 SER A CA 1
ATOM 642 C C . SER A 1 83 ? -16.083 1.530 3.772 1.00 92.12 83 SER A C 1
ATOM 644 O O . SER A 1 83 ? -16.714 2.302 4.495 1.00 92.12 83 SER A O 1
ATOM 646 N N . ASN A 1 84 ? -16.661 0.455 3.221 1.00 90.62 84 ASN A N 1
ATOM 647 C CA . ASN A 1 84 ? -18.082 0.116 3.380 1.00 90.62 84 ASN A CA 1
ATOM 648 C C . ASN A 1 84 ? -18.472 -0.122 4.845 1.00 90.62 84 ASN A C 1
ATOM 650 O O . ASN A 1 84 ? -19.573 0.237 5.264 1.00 90.62 84 ASN A O 1
ATOM 654 N N . GLN A 1 85 ? -17.561 -0.690 5.637 1.00 86.81 85 GLN A N 1
ATOM 655 C CA . GLN A 1 85 ? -17.743 -0.868 7.078 1.00 86.81 85 GLN A CA 1
ATOM 656 C C . GLN A 1 85 ? -17.574 0.425 7.890 1.00 86.81 85 GLN A C 1
ATOM 658 O O . GLN A 1 85 ? -17.790 0.415 9.103 1.00 86.81 85 GLN A O 1
ATOM 663 N N . GLY A 1 86 ? -17.175 1.530 7.254 1.00 90.19 86 GLY A N 1
ATOM 664 C CA . GLY A 1 86 ? -16.876 2.793 7.927 1.00 90.19 86 GLY A CA 1
ATOM 665 C C . GLY A 1 86 ? -15.615 2.743 8.791 1.00 90.19 86 GLY A C 1
ATOM 666 O O . GLY A 1 86 ? -15.465 3.580 9.676 1.00 90.19 86 GLY A O 1
ATOM 667 N N . ILE A 1 87 ? -14.731 1.764 8.562 1.00 90.31 87 ILE A N 1
ATOM 668 C CA . ILE A 1 87 ? -13.439 1.659 9.256 1.00 90.31 87 ILE A CA 1
ATOM 669 C C . ILE A 1 87 ? -12.481 2.721 8.717 1.00 90.31 87 ILE A C 1
ATOM 671 O O . ILE A 1 87 ? -11.769 3.358 9.488 1.00 90.31 87 ILE A O 1
ATOM 675 N N . LEU A 1 88 ? -12.468 2.919 7.396 1.00 93.44 88 LEU A N 1
ATOM 676 C CA . LEU A 1 88 ? -11.604 3.907 6.757 1.00 93.44 88 LEU A CA 1
ATOM 677 C C . LEU A 1 88 ? -12.311 5.265 6.655 1.00 93.44 88 LEU A C 1
ATOM 679 O O . LEU A 1 88 ? -13.459 5.320 6.195 1.00 93.44 88 LEU A O 1
ATOM 683 N N . PRO A 1 89 ? -11.646 6.370 7.041 1.00 93.38 89 PRO A N 1
ATOM 684 C CA . PRO A 1 89 ? -12.195 7.705 6.871 1.00 93.38 89 PRO A CA 1
ATOM 685 C C . PRO A 1 89 ? -12.328 8.047 5.383 1.00 93.38 89 PRO A C 1
ATOM 687 O O . PRO A 1 89 ? -11.619 7.519 4.524 1.00 93.38 89 PRO A O 1
ATOM 690 N N . LYS A 1 90 ? -13.250 8.961 5.067 1.00 92.12 90 LYS A N 1
ATOM 691 C CA . LYS A 1 90 ? -13.436 9.441 3.695 1.00 92.12 90 LYS A CA 1
ATOM 692 C C . LYS A 1 90 ? -12.274 10.344 3.299 1.00 92.12 90 LYS A C 1
ATOM 694 O O . LYS A 1 90 ? -12.036 11.362 3.944 1.00 92.12 90 LYS A O 1
ATOM 699 N N . LEU A 1 91 ? -11.607 9.986 2.211 1.00 89.94 91 LEU A N 1
ATOM 700 C CA . LEU A 1 91 ? -10.575 10.809 1.595 1.00 89.94 91 LEU A CA 1
ATOM 701 C C . LEU A 1 91 ? -11.194 11.960 0.788 1.00 89.94 91 LEU A C 1
ATOM 703 O O . LEU A 1 91 ? -12.337 11.879 0.332 1.00 89.94 91 LEU A O 1
ATOM 707 N N . THR A 1 92 ? -10.432 13.040 0.625 1.00 86.81 92 THR A N 1
ATOM 708 C CA . THR A 1 92 ? -10.795 14.170 -0.248 1.00 86.81 92 THR A CA 1
ATOM 709 C C . THR A 1 92 ? -10.260 13.953 -1.662 1.00 86.81 92 THR A C 1
ATOM 711 O O . THR A 1 92 ? -9.421 13.085 -1.874 1.00 86.81 92 THR A O 1
ATOM 714 N N . GLU A 1 93 ? -10.689 14.772 -2.628 1.00 82.06 93 GLU A N 1
ATOM 715 C CA . GLU A 1 93 ? -10.193 14.719 -4.018 1.00 82.06 93 GLU A CA 1
ATOM 716 C C . GLU A 1 93 ? -8.667 14.896 -4.138 1.00 82.06 93 GLU A C 1
ATOM 718 O O . GLU A 1 93 ? -8.069 14.476 -5.127 1.00 82.06 93 GLU A O 1
ATOM 723 N N . ASN A 1 94 ? -8.039 15.501 -3.126 1.00 80.75 94 ASN A N 1
ATOM 724 C CA . ASN A 1 94 ? -6.606 15.783 -3.089 1.00 80.75 94 ASN A CA 1
ATOM 725 C C . ASN A 1 94 ? -5.795 14.731 -2.313 1.00 80.75 94 ASN A C 1
ATOM 727 O O . ASN A 1 94 ? -4.567 14.797 -2.309 1.00 80.75 94 ASN A O 1
ATOM 731 N N . SER A 1 95 ? -6.451 13.785 -1.643 1.00 84.06 95 SER A N 1
ATOM 732 C CA . SER A 1 95 ? -5.793 12.714 -0.890 1.00 84.06 95 SER A CA 1
ATOM 733 C C . SER A 1 95 ? -5.749 11.436 -1.728 1.00 84.06 95 SER A C 1
ATOM 735 O O . SER A 1 95 ? -6.676 11.165 -2.491 1.00 84.06 95 SER A O 1
ATOM 737 N N . CYS A 1 96 ? -4.702 10.628 -1.566 1.00 87.94 96 CYS A N 1
ATOM 738 C CA . CYS A 1 96 ? -4.586 9.355 -2.275 1.00 87.94 96 CYS A CA 1
ATOM 739 C C . CYS A 1 96 ? -4.857 8.178 -1.340 1.00 87.94 96 CYS A C 1
ATOM 741 O O . CYS A 1 96 ? -4.344 8.121 -0.225 1.00 87.94 96 CYS A O 1
ATOM 743 N N . SER A 1 97 ? -5.627 7.202 -1.812 1.00 93.69 97 SER A N 1
ATOM 744 C CA . SER A 1 97 ? -5.796 5.939 -1.097 1.00 93.69 97 SER A CA 1
ATOM 745 C C . SER A 1 97 ? -4.589 5.011 -1.269 1.00 93.69 97 SER A C 1
ATOM 747 O O . SER A 1 97 ? -3.713 5.247 -2.110 1.00 93.69 97 SER A O 1
ATOM 749 N N . LEU A 1 98 ? -4.531 3.928 -0.487 1.00 93.31 98 LEU A N 1
ATOM 750 C CA . LEU A 1 98 ? -3.409 2.987 -0.541 1.00 93.31 98 LEU A CA 1
ATOM 751 C C . LEU A 1 98 ? -3.376 2.259 -1.893 1.00 93.31 98 LEU A C 1
ATOM 753 O O . LEU A 1 98 ? -2.307 2.102 -2.486 1.00 93.31 98 LEU A O 1
ATOM 757 N N . VAL A 1 99 ? -4.548 1.891 -2.419 1.00 94.94 99 VAL A N 1
ATOM 758 C CA . VAL A 1 99 ? -4.714 1.322 -3.767 1.00 94.94 99 VAL A CA 1
ATOM 759 C C . VAL A 1 99 ? -4.244 2.297 -4.837 1.00 94.94 99 VAL A C 1
ATOM 761 O O . VAL A 1 99 ? -3.460 1.922 -5.709 1.00 94.94 99 VAL A O 1
ATOM 764 N N . GLN A 1 100 ? -4.684 3.557 -4.773 1.00 93.94 100 GLN A N 1
ATOM 765 C CA . GLN A 1 100 ? -4.292 4.576 -5.751 1.00 93.94 100 GLN A CA 1
ATOM 766 C C . GLN A 1 100 ? -2.773 4.779 -5.762 1.00 93.94 100 GLN A C 1
ATOM 768 O O . GLN A 1 100 ? -2.169 4.846 -6.836 1.00 93.94 100 GLN A O 1
ATOM 773 N N . CYS A 1 101 ? -2.144 4.794 -4.583 1.00 92.56 101 CYS A N 1
ATOM 774 C CA . CYS A 1 101 ? -0.690 4.843 -4.457 1.00 92.56 101 CYS A CA 1
ATOM 775 C C . CYS A 1 101 ? -0.024 3.618 -5.102 1.00 92.56 101 CYS A C 1
ATOM 777 O O . CYS A 1 101 ? 0.892 3.777 -5.909 1.00 92.56 101 CYS A O 1
ATOM 779 N N . ALA A 1 102 ? -0.520 2.406 -4.831 1.00 94.44 102 ALA A N 1
ATOM 780 C CA . ALA A 1 102 ? 0.038 1.170 -5.383 1.00 94.44 102 ALA A CA 1
ATOM 781 C C . ALA A 1 102 ? -0.092 1.091 -6.917 1.00 94.44 102 ALA A C 1
ATOM 783 O O . ALA A 1 102 ? 0.850 0.702 -7.617 1.00 94.44 102 ALA A O 1
ATOM 784 N N . VAL A 1 103 ? -1.235 1.508 -7.473 1.00 94.56 103 VAL A N 1
ATOM 785 C CA . VAL A 1 103 ? -1.455 1.618 -8.927 1.00 94.56 103 VAL A CA 1
ATOM 786 C C . VAL A 1 103 ? -0.462 2.598 -9.543 1.00 94.56 103 VAL A C 1
ATOM 788 O O . VAL A 1 103 ? 0.153 2.316 -10.578 1.00 94.56 103 VAL A O 1
ATOM 791 N N . HIS A 1 104 ? -0.274 3.744 -8.900 1.00 91.50 104 HIS A N 1
ATOM 792 C CA . HIS A 1 104 ? 0.634 4.766 -9.386 1.00 91.50 104 HIS A CA 1
ATOM 793 C C . HIS A 1 104 ? 2.092 4.284 -9.361 1.00 91.50 104 HIS A C 1
ATOM 795 O O . HIS A 1 104 ? 2.798 4.382 -10.369 1.00 91.50 104 HIS A O 1
ATOM 801 N N . ASP A 1 105 ? 2.509 3.663 -8.260 1.00 91.69 105 ASP A N 1
ATOM 802 C CA . ASP A 1 105 ? 3.835 3.074 -8.095 1.00 91.69 105 ASP A CA 1
ATOM 803 C C . ASP A 1 105 ? 4.112 1.980 -9.114 1.00 91.69 105 ASP A C 1
ATOM 805 O O . ASP A 1 105 ? 5.135 2.018 -9.803 1.00 91.69 105 ASP A O 1
ATOM 809 N N . SER A 1 106 ? 3.183 1.037 -9.274 1.00 94.12 106 SER A N 1
ATOM 810 C CA . SER A 1 106 ? 3.315 -0.023 -10.273 1.00 94.12 106 SER A CA 1
ATOM 811 C C . SER A 1 106 ? 3.452 0.545 -11.686 1.00 94.12 106 SER A C 1
ATOM 813 O O . SER A 1 106 ? 4.270 0.067 -12.469 1.00 94.12 106 SER A O 1
ATOM 815 N N . SER A 1 107 ? 2.728 1.618 -12.016 1.00 92.75 107 SER A N 1
ATOM 816 C CA . SER A 1 107 ? 2.830 2.288 -13.317 1.00 92.75 107 SER A CA 1
ATOM 817 C C . SER A 1 107 ? 4.216 2.893 -13.547 1.00 92.75 107 SER A C 1
ATOM 819 O O . SER A 1 107 ? 4.783 2.745 -14.632 1.00 92.75 107 SER A O 1
ATOM 821 N N . VAL A 1 108 ? 4.808 3.514 -12.523 1.00 91.00 108 VAL A N 1
ATOM 822 C CA . VAL A 1 108 ? 6.174 4.050 -12.617 1.00 91.00 108 VAL A CA 1
ATOM 823 C C . VAL A 1 108 ? 7.203 2.942 -12.778 1.00 91.00 108 VAL A C 1
ATOM 825 O O . VAL A 1 108 ? 8.119 3.071 -13.594 1.00 91.00 108 VAL A O 1
ATOM 828 N N . TRP A 1 109 ? 7.057 1.836 -12.055 1.00 92.44 109 TRP A N 1
ATOM 829 C CA . TRP A 1 109 ? 7.955 0.695 -12.199 1.00 92.44 109 TRP A CA 1
ATOM 830 C C . TRP A 1 109 ? 7.821 0.017 -13.563 1.00 92.44 109 TRP A C 1
ATOM 832 O O . TRP A 1 109 ? 8.840 -0.275 -14.188 1.00 92.44 109 TRP A O 1
ATOM 842 N N . ARG A 1 110 ? 6.601 -0.130 -14.095 1.00 94.00 110 ARG A N 1
ATOM 843 C CA . ARG A 1 110 ? 6.369 -0.596 -15.474 1.00 94.00 110 ARG A CA 1
ATOM 844 C C . ARG A 1 110 ? 7.060 0.304 -16.492 1.00 94.00 110 ARG A C 1
ATOM 846 O O . ARG A 1 110 ? 7.806 -0.189 -17.333 1.00 94.00 110 ARG A O 1
ATOM 853 N N . TRP A 1 111 ? 6.882 1.620 -16.382 1.00 91.88 111 TRP A N 1
ATOM 854 C CA . TRP A 1 111 ? 7.556 2.582 -17.257 1.00 91.88 111 TRP A CA 1
ATOM 855 C C . TRP A 1 111 ? 9.088 2.484 -17.167 1.00 91.88 111 TRP A C 1
ATOM 857 O O . TRP A 1 111 ? 9.786 2.565 -18.178 1.00 91.88 111 TRP A O 1
ATOM 867 N N . ARG A 1 112 ? 9.640 2.257 -15.968 1.00 90.38 112 ARG A N 1
ATOM 868 C CA . ARG A 1 112 ? 11.083 2.022 -15.797 1.00 90.38 112 ARG A CA 1
ATOM 869 C C . ARG A 1 112 ? 11.531 0.723 -16.463 1.00 90.38 112 ARG A C 1
ATOM 871 O O . ARG A 1 112 ? 12.566 0.732 -17.121 1.00 90.38 112 ARG A O 1
ATOM 878 N N . ALA A 1 113 ? 10.768 -0.359 -16.327 1.00 91.38 113 ALA A N 1
ATOM 879 C CA . ALA A 1 113 ? 11.081 -1.653 -16.928 1.00 91.38 113 ALA A CA 1
ATOM 880 C C . ALA A 1 113 ? 11.033 -1.641 -18.463 1.00 91.38 113 ALA A C 1
ATOM 882 O O . ALA A 1 113 ? 11.856 -2.300 -19.094 1.00 91.38 113 ALA A O 1
ATOM 883 N N . GLN A 1 114 ? 10.157 -0.833 -19.072 1.00 91.50 114 GLN A N 1
ATOM 884 C CA . GLN A 1 114 ? 10.113 -0.658 -20.532 1.00 91.50 114 GLN A CA 1
ATOM 885 C C . GLN A 1 114 ? 11.465 -0.214 -21.110 1.00 91.50 114 GLN A C 1
ATOM 887 O O . GLN A 1 114 ? 11.834 -0.613 -22.211 1.00 91.50 114 GLN A O 1
ATOM 892 N N . ARG A 1 115 ? 12.256 0.556 -20.349 1.00 87.50 115 ARG A N 1
ATOM 893 C CA . ARG A 1 115 ? 13.611 0.971 -20.759 1.00 87.50 115 ARG A CA 1
ATOM 894 C C . ARG A 1 115 ? 14.616 -0.183 -20.819 1.00 87.50 115 ARG A C 1
ATOM 896 O O . ARG A 1 115 ? 15.675 -0.026 -21.411 1.00 87.50 115 ARG A O 1
ATOM 903 N N . PHE A 1 116 ? 14.279 -1.319 -20.216 1.00 86.12 116 PHE A N 1
ATOM 904 C CA . PHE A 1 116 ? 15.038 -2.568 -20.244 1.00 86.12 116 PHE A CA 1
ATOM 905 C C . PHE A 1 116 ? 14.399 -3.594 -21.182 1.00 86.12 116 PHE A C 1
ATOM 907 O O . PHE A 1 116 ? 14.670 -4.784 -21.055 1.00 86.12 116 PHE A O 1
ATOM 914 N N . THR A 1 117 ? 13.546 -3.155 -22.116 1.00 89.94 117 THR A N 1
ATOM 915 C CA . THR A 1 117 ? 12.870 -4.013 -23.107 1.00 89.94 117 THR A CA 1
ATOM 916 C C . THR A 1 117 ? 11.970 -5.098 -22.503 1.00 89.94 117 THR A C 1
ATOM 918 O O . THR A 1 117 ? 11.645 -6.076 -23.168 1.00 89.94 117 THR A O 1
ATOM 921 N N . VAL A 1 118 ? 11.537 -4.930 -21.248 1.00 88.44 118 VAL A N 1
ATOM 922 C CA . VAL A 1 118 ? 10.585 -5.843 -20.605 1.00 88.44 118 VAL A CA 1
ATOM 923 C C . VAL A 1 118 ? 9.159 -5.405 -20.935 1.00 88.44 118 VAL A C 1
ATOM 925 O O . VAL A 1 118 ? 8.776 -4.264 -20.662 1.00 88.44 118 VAL A O 1
ATOM 928 N N . ASP A 1 119 ? 8.367 -6.320 -21.497 1.00 88.00 119 ASP A N 1
ATOM 929 C CA . ASP A 1 119 ? 6.955 -6.074 -21.797 1.00 88.00 119 ASP A CA 1
ATOM 930 C C . ASP A 1 119 ? 6.162 -5.829 -20.508 1.00 88.00 119 ASP A C 1
ATOM 932 O O . ASP A 1 119 ? 6.208 -6.623 -19.568 1.00 88.00 119 ASP A O 1
ATOM 936 N N . THR A 1 120 ? 5.369 -4.757 -20.468 1.00 85.81 120 THR A N 1
ATOM 937 C CA . THR A 1 120 ? 4.598 -4.390 -19.269 1.00 85.81 120 THR A CA 1
ATOM 938 C C . THR A 1 120 ? 3.592 -5.434 -18.782 1.00 85.81 120 THR A C 1
ATOM 940 O O . THR A 1 120 ? 3.426 -5.514 -17.566 1.00 85.81 120 THR A O 1
ATOM 943 N N . PRO A 1 121 ? 2.933 -6.244 -19.641 1.00 88.25 121 PRO A N 1
ATOM 944 C CA . PRO A 1 121 ? 2.042 -7.309 -19.178 1.00 88.25 121 PRO A CA 1
ATOM 945 C C . PRO A 1 121 ? 2.776 -8.473 -18.505 1.00 88.25 121 PRO A C 1
ATOM 947 O O . PRO A 1 121 ? 2.138 -9.283 -17.850 1.00 88.25 121 PRO A O 1
ATOM 950 N N . LYS A 1 122 ? 4.106 -8.567 -18.649 1.00 88.88 122 LYS A N 1
ATOM 951 C CA . LYS A 1 122 ? 4.921 -9.589 -17.978 1.00 88.88 122 LYS A CA 1
ATOM 952 C C . LYS A 1 122 ? 5.316 -9.183 -16.560 1.00 88.88 122 LYS A C 1
ATOM 954 O O . LYS A 1 122 ? 6.137 -9.868 -15.965 1.00 88.88 122 LYS A O 1
ATOM 959 N N . ILE A 1 123 ? 4.810 -8.068 -16.032 1.00 92.06 123 ILE A N 1
ATOM 960 C CA . ILE A 1 123 ? 5.171 -7.575 -14.701 1.00 92.06 123 ILE A CA 1
ATOM 961 C C . ILE A 1 123 ? 3.924 -7.480 -13.832 1.00 92.06 123 ILE A C 1
ATOM 963 O O . ILE A 1 123 ? 3.087 -6.589 -14.021 1.00 92.06 123 ILE A O 1
ATOM 967 N N . ASP A 1 124 ? 3.878 -8.350 -12.832 1.00 92.56 124 ASP A N 1
ATOM 968 C CA . ASP A 1 124 ? 2.852 -8.366 -11.802 1.00 92.56 124 ASP A CA 1
ATOM 969 C C . ASP A 1 124 ? 3.372 -7.726 -10.521 1.00 92.56 124 ASP A C 1
ATOM 971 O O . ASP A 1 124 ? 4.524 -7.910 -10.116 1.00 92.56 124 ASP A O 1
ATOM 975 N N . PHE A 1 125 ? 2.491 -6.969 -9.873 1.00 93.06 125 PHE A N 1
ATOM 976 C CA . PHE A 1 125 ? 2.793 -6.273 -8.633 1.00 93.06 125 PHE A CA 1
ATOM 977 C C . PHE A 1 125 ? 1.965 -6.858 -7.505 1.00 93.06 125 PHE A C 1
ATOM 979 O O . PHE A 1 125 ? 0.739 -6.933 -7.593 1.00 93.06 125 PHE A O 1
ATOM 986 N N . LEU A 1 126 ? 2.654 -7.234 -6.437 1.00 92.94 126 LEU A N 1
ATOM 987 C CA . LEU A 1 126 ? 2.044 -7.622 -5.178 1.00 92.94 126 LEU A CA 1
ATOM 988 C C . LEU A 1 126 ? 2.365 -6.559 -4.132 1.00 92.94 126 LEU A C 1
ATOM 990 O O . LEU A 1 126 ? 3.401 -5.912 -4.201 1.00 92.94 126 LEU A O 1
ATOM 994 N N . VAL A 1 127 ? 1.499 -6.368 -3.152 1.00 91.31 127 VAL A N 1
ATOM 995 C CA . VAL A 1 127 ? 1.616 -5.340 -2.124 1.00 91.31 127 VAL A CA 1
ATOM 996 C C . VAL A 1 127 ? 1.711 -6.032 -0.779 1.00 91.31 127 VAL A C 1
ATOM 998 O O . VAL A 1 127 ? 0.765 -6.681 -0.332 1.00 91.31 127 VAL A O 1
ATOM 1001 N N . ASN A 1 128 ? 2.852 -5.889 -0.110 1.00 90.06 128 ASN A N 1
ATOM 1002 C CA . ASN A 1 128 ? 2.946 -6.253 1.295 1.00 90.06 128 ASN A CA 1
ATOM 1003 C C . ASN A 1 128 ? 2.244 -5.157 2.099 1.00 90.06 128 ASN A C 1
ATOM 1005 O O . ASN A 1 128 ? 2.838 -4.121 2.382 1.00 90.06 128 ASN A O 1
ATOM 1009 N N . VAL A 1 129 ? 0.962 -5.363 2.399 1.00 90.62 129 VAL A N 1
ATOM 1010 C CA . VAL A 1 129 ? 0.092 -4.306 2.928 1.00 90.62 129 VAL A CA 1
ATOM 1011 C C . VAL A 1 129 ? 0.652 -3.673 4.209 1.00 90.62 129 VAL A C 1
ATOM 1013 O O . VAL A 1 129 ? 0.804 -2.455 4.208 1.00 90.62 129 VAL A O 1
ATOM 1016 N N . PRO A 1 130 ? 1.070 -4.427 5.249 1.00 90.62 130 PRO A N 1
ATOM 1017 C CA . PRO A 1 130 ? 1.673 -3.827 6.442 1.00 90.62 130 PRO A CA 1
ATOM 1018 C C . PRO A 1 130 ? 2.900 -2.958 6.152 1.00 90.62 130 PRO A C 1
ATOM 1020 O O . PRO A 1 130 ? 2.992 -1.835 6.651 1.00 90.62 130 PRO A O 1
ATOM 1023 N N . LEU A 1 131 ? 3.833 -3.450 5.329 1.00 88.69 131 LEU A N 1
ATOM 1024 C CA . LEU A 1 131 ? 5.038 -2.693 4.986 1.00 88.69 131 LEU A CA 1
ATOM 1025 C C . LEU A 1 131 ? 4.710 -1.470 4.130 1.00 88.69 131 LEU A C 1
ATOM 1027 O O . LEU A 1 131 ? 5.280 -0.405 4.347 1.00 88.69 131 LEU A O 1
ATOM 1031 N N . TYR A 1 132 ? 3.784 -1.607 3.183 1.00 92.31 132 TYR A N 1
ATOM 1032 C CA . TYR A 1 132 ? 3.396 -0.533 2.276 1.00 92.31 132 TYR A CA 1
ATOM 1033 C C . TYR A 1 132 ? 2.664 0.592 3.011 1.00 92.31 132 TYR A C 1
ATOM 1035 O O . TYR A 1 132 ? 2.978 1.761 2.794 1.00 92.31 132 TYR A O 1
ATOM 1043 N N . THR A 1 133 ? 1.772 0.255 3.949 1.00 92.81 133 THR A N 1
ATOM 1044 C CA . THR A 1 133 ? 1.110 1.220 4.839 1.00 92.81 133 THR A CA 1
ATOM 1045 C C . THR A 1 133 ? 2.129 2.026 5.646 1.00 92.81 133 THR A C 1
ATOM 1047 O O . THR A 1 133 ? 2.064 3.255 5.658 1.00 92.81 133 THR A O 1
ATOM 1050 N N . LEU A 1 134 ? 3.100 1.361 6.284 1.00 90.94 134 LEU A N 1
ATOM 1051 C CA . LEU A 1 134 ? 4.129 2.040 7.082 1.00 90.94 134 LEU A CA 1
ATOM 1052 C C . LEU A 1 134 ? 5.043 2.917 6.231 1.00 90.94 134 LEU A C 1
ATOM 1054 O O . LEU A 1 134 ? 5.298 4.068 6.581 1.00 90.94 134 LEU A O 1
ATOM 1058 N N . TRP A 1 135 ? 5.513 2.380 5.108 1.00 90.88 135 TRP A N 1
ATOM 1059 C CA . TRP A 1 135 ? 6.368 3.104 4.178 1.00 90.88 135 TRP A CA 1
ATOM 1060 C C . TRP A 1 135 ? 5.672 4.362 3.644 1.00 90.88 135 TRP A C 1
ATOM 1062 O O . TRP A 1 135 ? 6.276 5.435 3.610 1.00 90.88 135 TRP A O 1
ATOM 1072 N N . ARG A 1 136 ? 4.377 4.275 3.312 1.00 91.00 136 ARG A N 1
ATOM 1073 C CA . ARG A 1 136 ? 3.607 5.433 2.849 1.00 91.00 136 ARG A CA 1
ATOM 1074 C C . ARG A 1 136 ? 3.415 6.463 3.959 1.00 91.00 136 ARG A C 1
ATOM 1076 O O . ARG A 1 136 ? 3.634 7.651 3.735 1.00 91.00 136 ARG A O 1
ATOM 1083 N N . ALA A 1 137 ? 3.068 6.023 5.169 1.00 91.81 137 ALA A N 1
ATOM 1084 C CA . ALA A 1 137 ? 2.905 6.921 6.312 1.00 91.81 137 ALA A CA 1
ATOM 1085 C C . ALA A 1 137 ? 4.206 7.669 6.639 1.00 91.81 137 ALA A C 1
ATOM 1087 O O . ALA A 1 137 ? 4.201 8.852 6.982 1.00 91.81 137 ALA A O 1
ATOM 1088 N N . GLN A 1 138 ? 5.338 6.990 6.498 1.00 87.31 138 GLN A N 1
ATOM 1089 C CA . GLN A 1 138 ? 6.659 7.562 6.684 1.00 87.31 138 GLN A CA 1
ATOM 1090 C C . GLN A 1 138 ? 7.004 8.610 5.619 1.00 87.31 138 GLN A C 1
ATOM 1092 O O . GLN A 1 138 ? 7.500 9.678 5.981 1.00 87.31 138 GLN A O 1
ATOM 1097 N N . GLU A 1 139 ? 6.711 8.336 4.343 1.00 85.56 139 GLU A N 1
ATOM 1098 C CA . GLU A 1 139 ? 6.878 9.297 3.244 1.00 85.56 139 GLU A CA 1
ATOM 1099 C C . GLU A 1 13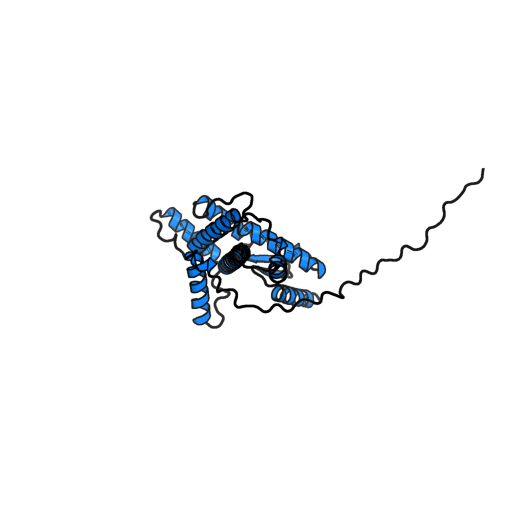9 ? 6.097 10.588 3.550 1.00 85.56 139 GLU A C 1
ATOM 1101 O O . GLU A 1 139 ? 6.690 11.666 3.634 1.00 85.56 139 GLU A O 1
ATOM 1106 N N . LEU A 1 140 ? 4.797 10.471 3.849 1.00 87.38 140 LEU A N 1
ATOM 1107 C CA . LEU A 1 140 ? 3.920 11.601 4.199 1.00 87.38 140 LEU A CA 1
ATOM 1108 C C . LEU A 1 140 ? 4.401 12.373 5.434 1.00 87.38 140 LEU A C 1
ATOM 1110 O O . LEU A 1 140 ? 4.412 13.605 5.451 1.00 87.38 140 LEU A O 1
ATOM 1114 N N . SER A 1 141 ? 4.842 11.652 6.464 1.00 85.75 141 SER A N 1
ATOM 1115 C CA . SER A 1 141 ? 5.356 12.246 7.700 1.00 85.75 141 SER A CA 1
ATOM 1116 C C . SER A 1 141 ? 6.601 13.101 7.458 1.00 85.75 141 SER A C 1
ATOM 1118 O O . SER A 1 141 ? 6.755 14.156 8.071 1.00 85.75 141 SER A O 1
ATOM 1120 N N . GLN A 1 142 ? 7.497 12.674 6.565 1.00 80.50 142 GLN A N 1
ATOM 1121 C CA . GLN A 1 142 ? 8.688 13.453 6.219 1.00 80.50 142 GLN A CA 1
ATOM 1122 C C . GLN A 1 142 ? 8.325 14.745 5.497 1.00 80.50 142 GLN A C 1
ATOM 1124 O O . GLN A 1 142 ? 8.876 15.797 5.817 1.00 80.50 142 GLN A O 1
ATOM 1129 N N . ILE A 1 143 ? 7.359 14.686 4.580 1.00 79.19 143 ILE A N 1
ATOM 1130 C CA . ILE A 1 143 ? 6.863 15.866 3.865 1.00 79.19 143 ILE A CA 1
ATOM 1131 C C . ILE A 1 143 ? 6.311 16.894 4.859 1.00 79.19 143 ILE A C 1
ATOM 1133 O O . ILE A 1 143 ? 6.695 18.063 4.816 1.00 79.19 143 ILE A O 1
ATOM 1137 N N . LEU A 1 144 ? 5.498 16.450 5.823 1.00 80.44 144 LEU A N 1
ATOM 1138 C CA . LEU A 1 144 ? 4.942 17.319 6.866 1.00 80.44 144 LEU A CA 1
ATOM 1139 C C . LEU A 1 144 ? 5.999 17.976 7.766 1.00 80.44 144 LEU A C 1
ATOM 1141 O O . LEU A 1 144 ? 5.757 19.075 8.277 1.00 80.44 144 LEU A O 1
ATOM 1145 N N . LEU A 1 145 ? 7.138 17.310 7.987 1.00 77.06 145 LEU A N 1
ATOM 1146 C CA . LEU A 1 145 ? 8.256 17.835 8.778 1.00 77.06 145 LEU A CA 1
ATOM 1147 C C . LEU A 1 145 ? 9.119 18.837 7.999 1.00 77.06 145 LEU A C 1
ATOM 1149 O O . LEU A 1 145 ? 9.683 19.749 8.604 1.00 77.06 145 LEU A O 1
ATOM 1153 N N . ILE A 1 146 ? 9.232 18.684 6.677 1.00 70.62 146 ILE A N 1
ATOM 1154 C CA . ILE A 1 146 ? 9.991 19.607 5.817 1.00 70.62 146 ILE A CA 1
ATOM 1155 C C . ILE A 1 146 ? 9.277 20.963 5.709 1.00 70.62 146 ILE A C 1
ATOM 1157 O O . ILE A 1 146 ? 9.940 21.998 5.641 1.00 70.62 146 ILE A O 1
ATOM 1161 N N . ASP A 1 147 ? 7.946 20.969 5.764 1.00 59.72 147 ASP A N 1
ATOM 1162 C CA . ASP A 1 147 ? 7.101 22.160 5.618 1.00 59.72 147 AS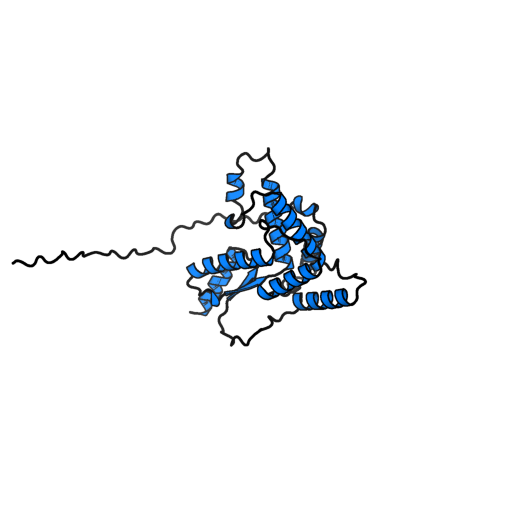P A CA 1
ATOM 1163 C C . ASP A 1 147 ? 6.931 22.982 6.917 1.00 59.72 147 ASP A C 1
ATOM 1165 O O . ASP A 1 147 ? 5.931 23.664 7.121 1.00 59.72 147 ASP A O 1
ATOM 1169 N N . VAL A 1 148 ? 7.888 22.915 7.853 1.00 58.47 148 VAL A N 1
ATOM 1170 C CA . VAL A 1 148 ? 7.869 23.764 9.057 1.00 58.47 148 VAL A CA 1
ATOM 1171 C C . VAL A 1 148 ? 8.450 25.145 8.707 1.00 58.47 148 VAL A C 1
ATOM 1173 O O . VAL A 1 148 ? 9.667 25.266 8.511 1.00 58.47 148 VAL A O 1
ATOM 1176 N N . PRO A 1 149 ? 7.628 26.213 8.647 1.00 47.25 149 PRO A N 1
ATOM 1177 C CA . PRO A 1 149 ? 8.103 27.545 8.296 1.00 47.25 149 PRO A CA 1
ATOM 1178 C C . PRO A 1 149 ? 9.082 28.053 9.362 1.00 47.25 149 PRO A C 1
ATOM 1180 O O . PRO A 1 149 ? 8.741 28.169 10.538 1.00 47.25 149 PRO A O 1
ATOM 1183 N N . GLY A 1 150 ? 10.315 28.356 8.944 1.00 53.56 150 GLY A N 1
ATOM 1184 C CA . GLY A 1 150 ? 11.298 29.072 9.769 1.00 53.56 150 GLY A CA 1
ATOM 1185 C C . GLY A 1 150 ? 12.618 28.357 10.078 1.00 53.56 150 GLY A C 1
ATOM 1186 O O . GLY A 1 150 ? 13.424 28.932 10.806 1.00 53.56 150 GLY A O 1
ATOM 1187 N N . LYS A 1 151 ? 12.883 27.146 9.555 1.00 51.31 151 LYS A N 1
ATOM 1188 C CA . LYS A 1 151 ? 14.157 26.430 9.822 1.00 51.31 151 LYS A CA 1
ATOM 1189 C C . LYS A 1 151 ? 14.930 25.888 8.613 1.00 51.31 151 LYS A C 1
ATOM 1191 O O . LYS A 1 151 ? 16.016 25.352 8.808 1.00 51.31 151 LYS A O 1
ATOM 1196 N N . SER A 1 152 ? 14.436 26.026 7.384 1.00 47.19 152 SER A N 1
ATOM 1197 C CA . SER A 1 152 ? 15.134 25.499 6.202 1.00 47.19 152 SER A 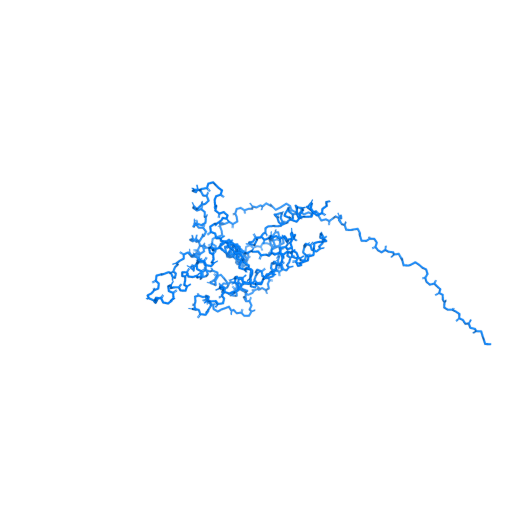CA 1
ATOM 1198 C C . SER A 1 152 ? 15.713 26.624 5.347 1.00 47.19 152 SER A C 1
ATOM 1200 O O . SER A 1 152 ? 14.973 27.357 4.697 1.00 47.19 152 SER A O 1
ATOM 1202 N N . GLU A 1 153 ? 17.045 26.737 5.311 1.00 47.31 153 GLU A N 1
ATOM 1203 C CA . GLU A 1 153 ? 17.767 27.658 4.417 1.00 47.31 153 GLU A CA 1
ATOM 1204 C C . GLU A 1 153 ? 17.639 27.289 2.927 1.00 47.31 153 GLU A C 1
ATOM 1206 O O . GLU A 1 153 ? 18.070 28.055 2.066 1.00 47.31 153 GLU A O 1
ATOM 1211 N N . ASN A 1 154 ? 17.035 26.147 2.573 1.00 48.31 154 ASN A N 1
ATOM 1212 C CA . ASN A 1 154 ? 16.634 25.880 1.191 1.00 48.31 154 ASN A CA 1
ATOM 1213 C C . ASN A 1 154 ? 15.686 24.662 1.098 1.00 48.31 154 ASN A C 1
ATOM 1215 O O . ASN A 1 154 ? 16.160 23.532 0.919 1.00 48.31 154 ASN A O 1
ATOM 1219 N N . PRO A 1 155 ? 14.352 24.840 1.169 1.00 50.06 155 PRO A N 1
ATOM 1220 C CA . PRO A 1 155 ? 13.398 23.727 1.054 1.00 50.06 155 PRO A CA 1
ATOM 1221 C C . PRO A 1 155 ? 13.572 22.943 -0.261 1.00 50.06 155 PRO A C 1
ATOM 1223 O O . PRO A 1 155 ? 13.440 21.721 -0.295 1.00 50.06 155 PRO A O 1
ATOM 1226 N N . ALA A 1 156 ? 14.017 23.618 -1.328 1.00 48.47 156 ALA A N 1
ATOM 1227 C CA . ALA A 1 156 ? 14.277 23.021 -2.636 1.00 48.47 156 ALA A CA 1
ATOM 1228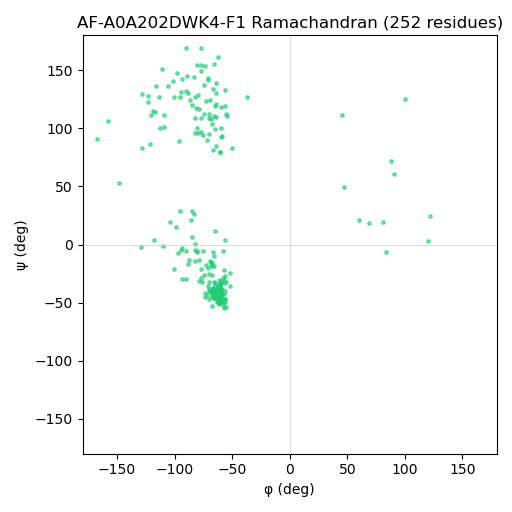 C C . ALA A 1 156 ? 15.474 22.047 -2.679 1.00 48.47 156 ALA A C 1
ATOM 1230 O O . ALA A 1 156 ? 15.598 21.277 -3.633 1.00 48.47 156 ALA A O 1
ATOM 1231 N N . LYS A 1 157 ? 16.381 22.075 -1.692 1.00 46.03 157 LYS A N 1
ATOM 1232 C CA . LYS A 1 157 ? 17.581 21.216 -1.664 1.00 46.03 157 LYS A CA 1
ATOM 1233 C C . LYS A 1 157 ? 17.345 19.917 -0.884 1.00 46.03 157 LYS A C 1
ATOM 1235 O O . LYS A 1 157 ? 17.912 18.893 -1.251 1.00 46.03 157 LYS A O 1
ATOM 1240 N N . VAL A 1 158 ? 16.457 19.944 0.114 1.00 48.06 158 VAL A N 1
ATOM 1241 C CA . VAL A 1 158 ? 16.023 18.752 0.870 1.00 48.06 158 VAL A CA 1
ATOM 1242 C C . VAL A 1 158 ? 15.082 17.895 0.020 1.00 48.06 158 VAL A C 1
ATOM 1244 O O . VAL A 1 158 ? 15.323 16.701 -0.138 1.00 48.06 158 VAL A O 1
ATOM 1247 N N . LEU A 1 159 ? 14.115 18.528 -0.657 1.00 46.59 159 LEU A N 1
ATOM 1248 C CA . LEU A 1 159 ? 13.201 17.855 -1.588 1.00 46.59 159 LEU A CA 1
ATOM 1249 C C . LEU A 1 159 ? 13.931 17.162 -2.753 1.00 46.59 159 LEU A C 1
ATOM 1251 O O . LEU A 1 159 ? 13.474 16.140 -3.242 1.00 46.59 159 LEU A O 1
ATOM 1255 N N . LYS A 1 160 ? 15.078 17.674 -3.219 1.00 46.06 160 LYS A N 1
ATOM 1256 C CA . LYS A 1 160 ? 15.826 17.053 -4.333 1.00 46.06 160 LYS A CA 1
ATOM 1257 C C . LYS A 1 160 ? 16.623 15.807 -3.944 1.00 46.06 160 LYS A C 1
ATOM 1259 O O . LYS A 1 160 ? 16.989 15.043 -4.830 1.00 46.06 160 LYS A O 1
ATOM 1264 N N . SER A 1 161 ? 16.926 15.635 -2.659 1.00 44.78 161 SER A N 1
ATOM 1265 C CA . SER A 1 161 ? 17.781 14.549 -2.171 1.00 44.78 161 SER A CA 1
ATOM 1266 C C . SER A 1 161 ? 16.976 13.293 -1.822 1.00 44.78 161 SER A C 1
ATOM 1268 O O . SER A 1 161 ? 17.469 12.180 -1.966 1.00 44.78 161 SER A O 1
ATOM 1270 N N . HIS A 1 162 ? 15.721 13.456 -1.399 1.00 43.47 162 HIS A N 1
ATOM 1271 C CA . HIS A 1 162 ? 14.904 12.359 -0.891 1.00 43.47 162 HIS A CA 1
ATOM 1272 C C . HIS A 1 162 ? 13.802 12.036 -1.906 1.00 43.47 162 HIS A C 1
ATOM 1274 O O . HIS A 1 162 ? 12.834 12.770 -2.039 1.00 43.47 162 HIS A O 1
ATOM 1280 N N . SER A 1 163 ? 14.017 10.964 -2.673 1.00 45.00 163 SER A N 1
ATOM 1281 C CA . SER A 1 163 ? 13.018 10.192 -3.428 1.00 45.00 163 SER A CA 1
ATOM 1282 C C . SER A 1 163 ? 11.961 10.954 -4.256 1.00 45.00 163 SER A C 1
ATOM 1284 O O . SER A 1 163 ? 10.975 11.450 -3.738 1.00 45.00 163 SER A O 1
ATOM 1286 N N . ASN A 1 164 ? 12.052 10.856 -5.589 1.00 48.16 164 ASN A N 1
ATOM 1287 C CA . ASN A 1 164 ? 10.875 10.651 -6.454 1.00 48.16 164 ASN A CA 1
ATOM 1288 C C . ASN A 1 164 ? 9.637 11.563 -6.195 1.00 48.16 164 ASN A C 1
ATOM 1290 O O . ASN A 1 164 ? 8.511 11.076 -6.164 1.00 48.16 164 ASN A O 1
ATOM 1294 N N . ASN A 1 165 ? 9.828 12.888 -6.109 1.00 52.34 165 ASN A N 1
ATOM 1295 C CA . ASN A 1 165 ? 8.780 13.913 -5.887 1.00 52.34 165 ASN A CA 1
ATOM 1296 C C . ASN A 1 165 ? 7.607 13.951 -6.891 1.00 52.34 165 ASN A C 1
ATOM 1298 O O . ASN A 1 165 ? 6.754 14.827 -6.802 1.00 52.34 165 ASN A O 1
ATOM 1302 N N . TRP A 1 166 ? 7.529 13.041 -7.863 1.00 54.62 166 TRP A N 1
ATOM 1303 C CA . TRP A 1 166 ? 6.383 12.968 -8.778 1.00 54.62 166 TRP A CA 1
ATOM 1304 C C . TRP A 1 166 ? 5.080 12.571 -8.067 1.00 54.62 166 TRP A C 1
ATOM 1306 O O . TRP A 1 166 ? 4.004 12.832 -8.596 1.00 54.62 166 TRP A O 1
ATOM 1316 N N . ARG A 1 167 ? 5.171 11.985 -6.866 1.00 55.84 167 ARG A N 1
ATOM 1317 C CA . ARG A 1 167 ? 4.025 11.576 -6.038 1.00 55.84 167 ARG A CA 1
ATOM 1318 C C . ARG A 1 167 ? 3.352 12.718 -5.279 1.00 55.84 167 ARG A C 1
ATOM 1320 O O . ARG A 1 167 ? 2.271 12.529 -4.730 1.00 55.84 167 ARG A O 1
ATOM 1327 N N . LEU A 1 168 ? 3.989 13.884 -5.212 1.00 54.81 168 LEU A N 1
ATOM 1328 C CA . LEU A 1 168 ? 3.553 14.989 -4.368 1.00 54.81 168 LEU A CA 1
ATOM 1329 C C . LEU A 1 168 ? 2.714 15.972 -5.172 1.00 54.81 168 LEU A C 1
ATOM 1331 O O . LEU A 1 168 ? 3.232 16.914 -5.764 1.00 54.81 168 LEU A O 1
ATOM 1335 N N . ARG A 1 169 ? 1.402 15.723 -5.210 1.00 52.97 169 ARG A N 1
ATOM 1336 C CA . ARG A 1 169 ? 0.425 16.671 -5.765 1.00 52.97 169 ARG A CA 1
ATOM 1337 C C . ARG A 1 169 ? -0.089 17.687 -4.749 1.00 52.97 169 ARG A C 1
ATOM 1339 O O . ARG A 1 169 ? -0.704 18.666 -5.155 1.00 52.97 169 ARG A O 1
ATOM 1346 N N . THR A 1 170 ? 0.152 17.480 -3.461 1.00 54.69 170 THR A N 1
ATOM 1347 C CA . THR A 1 170 ? -0.492 18.258 -2.407 1.00 54.69 170 THR A CA 1
ATOM 1348 C C . THR A 1 170 ? 0.496 19.141 -1.666 1.00 54.69 170 THR A C 1
ATOM 1350 O O . THR A 1 170 ? 1.181 18.715 -0.744 1.00 54.69 170 THR A O 1
ATOM 1353 N N . GLU A 1 171 ? 0.494 20.420 -2.041 1.00 65.06 171 GLU A N 1
ATOM 1354 C CA . GLU A 1 171 ? 0.896 21.524 -1.155 1.00 65.06 171 GLU A CA 1
ATOM 1355 C C . GLU A 1 171 ? -0.088 21.671 0.030 1.00 65.06 171 GLU A C 1
ATOM 1357 O O . GLU A 1 171 ? 0.166 22.405 0.982 1.00 65.06 171 GLU A O 1
ATOM 1362 N N . ASP A 1 172 ? -1.227 20.967 -0.010 1.00 79.81 172 ASP A N 1
ATOM 1363 C CA . ASP A 1 172 ? -2.242 20.994 1.036 1.00 79.81 172 ASP A CA 1
ATOM 1364 C C . ASP A 1 172 ? -1.877 20.079 2.214 1.00 79.81 172 ASP A C 1
ATOM 1366 O O . ASP A 1 172 ? -2.100 18.864 2.207 1.00 79.81 172 ASP A O 1
ATOM 1370 N N . ARG A 1 173 ? -1.362 20.705 3.273 1.00 83.44 173 ARG A N 1
ATOM 1371 C CA . ARG A 1 173 ? -1.066 20.071 4.561 1.00 83.44 173 ARG A CA 1
ATOM 1372 C C . ARG A 1 173 ? -2.256 19.298 5.140 1.00 83.44 173 ARG A C 1
ATOM 1374 O O . ARG A 1 173 ? -2.046 18.257 5.760 1.00 83.44 173 ARG A O 1
ATOM 1381 N N . ASN A 1 174 ? -3.489 19.772 4.955 1.00 86.25 174 ASN A N 1
ATOM 1382 C CA . ASN A 1 174 ? -4.666 19.094 5.502 1.00 86.25 174 ASN A CA 1
ATOM 1383 C C . ASN A 1 174 ? -4.926 17.772 4.779 1.00 86.25 174 ASN A C 1
ATOM 1385 O O . ASN A 1 174 ? -5.248 16.778 5.424 1.00 86.25 174 ASN A O 1
ATOM 1389 N N . ALA A 1 175 ? -4.724 17.735 3.460 1.00 87.00 175 ALA A N 1
ATOM 1390 C CA . ALA A 1 175 ? -4.857 16.510 2.680 1.00 87.00 175 ALA A CA 1
ATOM 1391 C C . ALA A 1 175 ? -3.842 15.438 3.117 1.00 87.00 175 ALA A C 1
ATOM 1393 O O . ALA A 1 175 ? -4.204 14.264 3.185 1.00 87.00 175 ALA A O 1
ATOM 1394 N N . LEU A 1 176 ? -2.612 15.843 3.469 1.00 87.75 176 LEU A N 1
ATOM 1395 C CA . LEU A 1 176 ? -1.582 14.948 4.017 1.00 87.75 176 LEU A CA 1
ATOM 1396 C C . LEU A 1 176 ? -1.965 14.396 5.397 1.00 87.75 176 LEU A C 1
ATOM 1398 O O . LEU A 1 176 ? -1.755 13.216 5.666 1.00 87.75 176 LEU A O 1
ATOM 1402 N N . ILE A 1 177 ? -2.533 15.234 6.272 1.00 89.31 177 ILE A N 1
ATOM 1403 C CA . ILE A 1 177 ? -3.008 14.802 7.596 1.00 89.31 177 ILE A CA 1
ATOM 1404 C C . ILE A 1 177 ? -4.154 13.797 7.448 1.00 89.31 177 ILE A C 1
ATOM 1406 O O . ILE A 1 177 ? -4.111 12.747 8.079 1.00 89.31 177 ILE A O 1
ATOM 1410 N N . LEU A 1 178 ? -5.126 14.069 6.573 1.00 91.25 178 LEU A N 1
ATOM 1411 C CA . LEU A 1 178 ? -6.232 13.145 6.299 1.00 91.25 178 LEU A CA 1
ATOM 1412 C C . LEU A 1 178 ? -5.742 11.805 5.738 1.00 91.25 178 LEU A C 1
ATOM 1414 O O . LEU A 1 178 ? -6.264 10.753 6.101 1.00 91.25 178 LEU A O 1
ATOM 1418 N N . GLU A 1 179 ? -4.726 11.824 4.875 1.00 92.50 179 GLU A N 1
ATOM 1419 C CA . GLU A 1 179 ? -4.115 10.594 4.368 1.00 92.50 179 GLU A CA 1
ATOM 1420 C C . GLU A 1 179 ? -3.394 9.820 5.487 1.00 92.50 179 GLU A C 1
ATOM 1422 O O . GLU A 1 179 ? -3.490 8.597 5.552 1.00 92.50 179 GLU A O 1
ATOM 1427 N N . LEU A 1 180 ? -2.742 10.503 6.432 1.00 92.81 180 LEU A N 1
ATOM 1428 C CA . LEU A 1 180 ? -2.163 9.848 7.609 1.00 92.81 180 LEU A CA 1
ATOM 1429 C C . LEU A 1 180 ? -3.222 9.274 8.557 1.00 92.81 180 LEU A C 1
ATOM 1431 O O . LEU A 1 180 ? -3.051 8.155 9.029 1.00 92.81 180 LEU A O 1
ATOM 1435 N N . GLU A 1 181 ? -4.326 9.980 8.804 1.00 94.25 181 GLU A N 1
ATOM 1436 C CA . GLU A 1 181 ? -5.463 9.466 9.587 1.00 94.25 181 GLU A CA 1
ATOM 1437 C C . GLU A 1 181 ? -6.100 8.234 8.928 1.00 94.25 181 GLU A C 1
ATOM 1439 O O . GLU A 1 181 ? -6.491 7.270 9.597 1.00 94.25 181 GLU A O 1
ATOM 1444 N N . TYR A 1 182 ? -6.162 8.239 7.596 1.00 95.94 182 TYR A N 1
ATOM 1445 C CA . TYR A 1 182 ? -6.567 7.087 6.806 1.00 95.94 182 TYR A CA 1
ATOM 1446 C C . TYR A 1 182 ? -5.627 5.894 7.016 1.00 95.94 182 TYR A C 1
ATOM 1448 O O . TYR A 1 182 ? -6.092 4.799 7.339 1.00 95.94 182 TYR A O 1
ATOM 1456 N N . LEU A 1 183 ? -4.310 6.099 6.901 1.00 95.75 183 LEU A N 1
ATOM 1457 C CA . LEU A 1 183 ? -3.312 5.044 7.112 1.00 95.75 183 LEU A CA 1
ATOM 1458 C C . LEU A 1 183 ? -3.286 4.547 8.560 1.00 95.75 183 LEU A C 1
ATOM 1460 O O . LEU A 1 183 ? -3.074 3.360 8.789 1.00 95.75 183 LEU A O 1
ATOM 1464 N N . GLU A 1 184 ? -3.545 5.422 9.525 1.00 95.50 184 GLU A N 1
ATOM 1465 C CA . GLU A 1 184 ? -3.675 5.089 10.943 1.00 95.50 184 GLU A CA 1
ATOM 1466 C C . GLU A 1 184 ? -4.878 4.180 11.215 1.00 95.50 184 GLU A C 1
ATOM 1468 O O . GLU A 1 184 ? -4.774 3.187 11.941 1.00 95.50 184 GLU A O 1
ATOM 1473 N N . SER A 1 185 ? -6.015 4.472 10.583 1.00 94.50 185 SER A N 1
ATOM 1474 C CA . SER A 1 185 ? -7.211 3.625 10.663 1.00 94.50 185 SER A CA 1
ATOM 1475 C C . SER A 1 185 ? -6.965 2.266 10.001 1.00 94.50 185 SER A C 1
ATOM 1477 O O . SER A 1 185 ? -7.320 1.219 10.548 1.00 94.50 185 SER A O 1
ATOM 1479 N N . PHE A 1 186 ? -6.275 2.269 8.856 1.00 94.12 186 PHE A N 1
ATOM 1480 C CA . PHE A 1 186 ? -5.860 1.054 8.158 1.00 94.12 186 PHE A CA 1
ATOM 1481 C C . PHE A 1 186 ? -4.899 0.211 9.016 1.00 94.12 186 PHE A C 1
ATOM 1483 O O . PHE A 1 186 ? -5.069 -1.002 9.137 1.00 94.12 186 PHE A O 1
ATOM 1490 N N . ALA A 1 187 ? -3.922 0.840 9.673 1.00 92.25 187 ALA A N 1
ATOM 1491 C CA . ALA A 1 187 ? -3.004 0.174 10.592 1.00 92.25 187 ALA A CA 1
ATOM 1492 C C . ALA A 1 187 ? -3.742 -0.429 11.795 1.00 92.25 187 ALA A C 1
ATOM 1494 O O . ALA A 1 187 ? -3.470 -1.574 12.153 1.00 92.25 187 ALA A O 1
ATOM 1495 N N . GLY A 1 188 ? -4.725 0.290 12.352 1.00 90.38 188 GLY A N 1
ATOM 1496 C CA . GLY A 1 188 ? -5.611 -0.206 13.411 1.00 90.38 188 GLY A CA 1
ATOM 1497 C C . GLY A 1 188 ? -6.333 -1.494 13.012 1.00 90.38 188 GLY A C 1
ATOM 1498 O O . GLY A 1 188 ? -6.422 -2.447 13.790 1.00 90.38 188 GLY A O 1
ATOM 1499 N N . TYR A 1 189 ? -6.783 -1.575 11.759 1.00 89.50 189 TYR A N 1
ATOM 1500 C CA . TYR A 1 189 ? -7.348 -2.801 11.202 1.00 89.50 189 TYR A CA 1
ATOM 1501 C C . TYR A 1 189 ? -6.328 -3.944 11.140 1.00 89.50 189 TYR A C 1
ATOM 1503 O O . TYR A 1 189 ? -6.608 -5.044 11.626 1.00 89.50 189 TYR A O 1
ATOM 1511 N N . LEU A 1 190 ? -5.126 -3.685 10.622 1.00 87.94 190 LEU A N 1
ATOM 1512 C CA . LEU A 1 190 ? -4.079 -4.702 10.486 1.00 87.94 190 LEU A CA 1
ATOM 1513 C C . LEU A 1 190 ? -3.632 -5.291 11.834 1.00 87.94 190 LEU A C 1
ATOM 1515 O O . LEU A 1 190 ? -3.388 -6.493 11.921 1.00 87.94 190 LEU A O 1
ATOM 1519 N N . ILE A 1 191 ? -3.577 -4.479 12.894 1.00 87.81 191 ILE A N 1
ATOM 1520 C CA . ILE A 1 191 ? -3.223 -4.936 14.251 1.00 87.81 191 ILE A CA 1
ATOM 1521 C C . ILE A 1 191 ? -4.404 -5.559 15.015 1.00 87.81 191 ILE A C 1
ATOM 1523 O O . ILE A 1 191 ? -4.237 -5.991 16.152 1.00 87.81 191 ILE A O 1
ATOM 1527 N N . GLY A 1 192 ? -5.594 -5.635 14.406 1.00 84.69 192 GLY A N 1
ATOM 1528 C CA . GLY A 1 192 ? -6.771 -6.267 15.004 1.00 84.69 192 GLY A CA 1
ATOM 1529 C C . GLY A 1 192 ? -7.541 -5.408 16.006 1.00 84.69 192 GLY A C 1
ATOM 1530 O O . GLY A 1 192 ? -8.338 -5.952 16.764 1.00 84.69 192 GLY A O 1
ATOM 1531 N N . GLN A 1 193 ? -7.381 -4.080 15.991 1.00 86.81 193 GLN A N 1
ATOM 1532 C CA . GLN A 1 193 ? -8.141 -3.171 16.866 1.00 86.81 193 GLN A CA 1
ATOM 1533 C C . GLN A 1 193 ? -9.665 -3.337 16.704 1.00 86.81 193 GLN A C 1
ATOM 1535 O O . GLN A 1 193 ? -10.433 -3.105 17.635 1.00 86.81 193 GLN A O 1
ATOM 1540 N N . PHE A 1 194 ? -10.104 -3.784 15.526 1.00 81.31 194 PHE A N 1
ATOM 1541 C CA . PHE A 1 194 ? -11.509 -3.997 15.181 1.00 81.31 194 PHE A CA 1
ATOM 1542 C C . PHE A 1 194 ? -11.947 -5.470 15.303 1.00 81.31 194 PHE A C 1
ATOM 1544 O O . PHE A 1 194 ? -13.000 -5.848 14.792 1.00 81.31 194 PHE A O 1
ATOM 1551 N N . ASP A 1 195 ? -11.178 -6.335 15.970 1.00 79.31 195 ASP A N 1
ATOM 1552 C CA . ASP A 1 195 ? -11.577 -7.735 16.188 1.00 79.31 195 ASP A CA 1
ATOM 1553 C C . ASP A 1 195 ? -12.622 -7.879 17.297 1.00 79.31 195 ASP A C 1
ATOM 1555 O O . ASP A 1 195 ? -13.455 -8.788 17.279 1.00 79.31 195 ASP A O 1
ATOM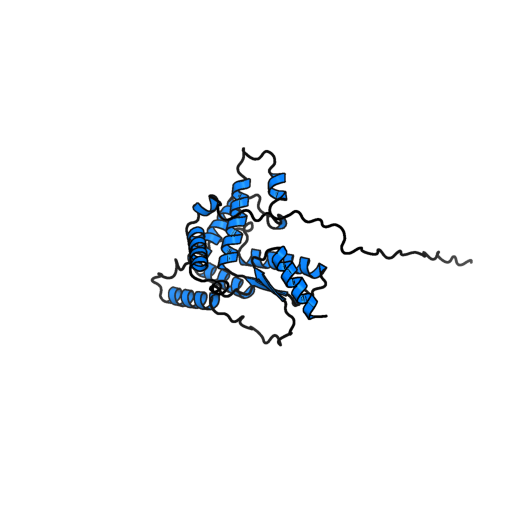 1559 N N . GLU A 1 196 ? -12.614 -6.969 18.270 1.00 76.19 196 GLU A N 1
ATOM 1560 C CA . GLU A 1 196 ? -13.456 -7.038 19.467 1.00 76.19 196 GLU A CA 1
ATOM 1561 C C . GLU A 1 196 ? -14.863 -6.460 19.261 1.00 76.19 196 GLU A C 1
ATOM 1563 O O . GLU A 1 196 ? -15.518 -6.001 20.194 1.00 76.19 196 GLU A O 1
ATOM 1568 N N . VAL A 1 197 ? -15.386 -6.508 18.036 1.00 77.56 197 VAL A N 1
ATOM 1569 C CA . VAL A 1 197 ? -16.718 -5.969 17.754 1.00 77.56 197 VAL A CA 1
ATOM 1570 C C . VAL A 1 197 ? -17.799 -6.907 18.305 1.00 77.56 197 VAL A C 1
ATOM 1572 O O . VAL A 1 197 ? -17.726 -8.135 18.189 1.00 77.56 197 VAL A O 1
ATOM 1575 N N . SER A 1 198 ? -18.831 -6.332 18.929 1.00 74.25 198 SER A N 1
ATOM 1576 C CA . SER A 1 198 ? -19.979 -7.074 19.474 1.00 74.25 198 SER A CA 1
ATOM 1577 C C . SER A 1 198 ? -20.835 -7.718 18.375 1.00 74.25 198 SER A C 1
ATOM 1579 O O . SER A 1 198 ? -21.469 -8.753 18.590 1.00 74.25 198 SER A O 1
ATOM 1581 N N . ASN A 1 199 ? -20.820 -7.143 17.171 1.00 80.81 199 ASN A N 1
ATOM 1582 C CA . ASN A 1 199 ? -21.518 -7.656 16.003 1.00 80.81 199 ASN A CA 1
ATOM 1583 C C . ASN A 1 199 ? -20.816 -8.896 15.420 1.00 80.81 199 ASN A C 1
ATOM 1585 O O . ASN A 1 199 ? -19.741 -8.816 14.826 1.00 80.81 199 ASN A O 1
ATOM 1589 N N . ARG A 1 200 ? -21.487 -10.050 15.523 1.00 76.75 200 ARG A N 1
ATOM 1590 C CA . ARG A 1 200 ? -21.017 -11.340 14.991 1.00 76.75 200 ARG A CA 1
ATOM 1591 C C . ARG A 1 200 ? -20.718 -11.326 13.486 1.00 76.75 200 ARG A C 1
ATOM 1593 O O . ARG A 1 200 ? -19.824 -12.044 13.052 1.00 76.75 200 ARG A O 1
ATOM 1600 N N . PHE A 1 201 ? -21.464 -10.549 12.696 1.00 74.62 201 PHE A N 1
ATOM 1601 C CA . PHE A 1 201 ? -21.276 -10.482 11.244 1.00 74.62 201 PHE A CA 1
ATOM 1602 C C . PHE A 1 201 ? -19.992 -9.735 10.907 1.00 74.62 201 PHE A C 1
ATOM 1604 O O . PHE A 1 201 ? -19.201 -10.213 10.103 1.00 74.62 201 PHE A O 1
ATOM 1611 N N . GLN A 1 202 ? -19.755 -8.622 11.598 1.00 75.25 202 GLN A N 1
ATOM 1612 C CA . GLN A 1 202 ? -18.536 -7.838 11.455 1.00 75.25 202 GLN A CA 1
ATOM 1613 C C . GLN A 1 202 ? -17.308 -8.632 11.912 1.00 75.25 202 GLN A C 1
ATOM 1615 O O . GLN A 1 202 ? -16.303 -8.666 11.215 1.00 75.25 202 GLN A O 1
ATOM 1620 N N . LYS A 1 203 ? -17.428 -9.393 13.008 1.00 77.00 203 LYS A N 1
ATOM 1621 C CA . LYS A 1 203 ? -16.404 -10.366 13.421 1.00 77.00 203 LYS A CA 1
ATOM 1622 C C . LYS A 1 203 ? -16.111 -11.420 12.354 1.00 77.00 203 LYS A C 1
ATOM 1624 O O . LYS A 1 203 ? -14.949 -11.685 12.066 1.00 77.00 203 LYS A O 1
ATOM 1629 N N . GLY A 1 204 ? -17.149 -12.028 11.774 1.00 73.12 204 GLY A N 1
ATOM 1630 C CA . GLY A 1 204 ? -16.990 -13.032 10.719 1.00 73.12 204 GLY A CA 1
ATOM 1631 C C . GLY A 1 204 ? -16.318 -12.464 9.468 1.00 73.12 204 GLY A C 1
ATOM 1632 O O . GLY A 1 204 ? -15.422 -13.091 8.913 1.00 73.12 204 GLY A O 1
ATOM 1633 N N . LEU A 1 205 ? -16.702 -11.254 9.067 1.00 76.25 205 LEU A N 1
ATOM 1634 C CA . LEU A 1 205 ? -16.111 -10.546 7.939 1.00 76.25 205 LEU A CA 1
ATOM 1635 C C . LEU A 1 205 ? -14.650 -10.159 8.202 1.00 76.25 205 LEU A C 1
ATOM 1637 O O . LEU A 1 205 ? -13.805 -10.433 7.358 1.00 76.25 205 LEU A O 1
ATOM 1641 N N . ASN A 1 206 ? -14.326 -9.627 9.383 1.00 72.56 206 ASN A N 1
ATOM 1642 C CA . ASN A 1 206 ? -12.947 -9.319 9.774 1.00 72.56 206 ASN A CA 1
ATOM 1643 C C . ASN A 1 206 ? -12.075 -10.576 9.786 1.00 72.56 206 ASN A C 1
ATOM 1645 O O . ASN A 1 206 ? -10.941 -10.541 9.321 1.00 72.56 206 ASN A O 1
ATOM 1649 N N . LEU A 1 207 ? -12.615 -11.713 10.233 1.00 75.00 207 LEU A N 1
ATOM 1650 C CA . LEU A 1 207 ? -11.916 -12.992 10.151 1.00 75.00 207 LEU A CA 1
ATOM 1651 C C . LEU A 1 207 ? -11.655 -13.401 8.693 1.00 75.00 207 LEU A C 1
ATOM 1653 O O . LEU A 1 207 ? -10.544 -13.810 8.370 1.00 75.00 207 LEU A O 1
ATOM 1657 N N . ILE A 1 208 ? -12.647 -13.271 7.807 1.00 72.25 208 ILE A N 1
ATOM 1658 C CA . ILE A 1 208 ? -12.495 -13.588 6.379 1.00 72.25 208 ILE A CA 1
ATOM 1659 C C . ILE A 1 208 ? -11.462 -12.669 5.730 1.00 72.25 208 ILE A C 1
ATOM 1661 O O . ILE A 1 208 ? -10.551 -13.157 5.071 1.00 72.25 208 ILE A O 1
ATOM 1665 N N . LEU A 1 209 ? -11.561 -11.358 5.938 1.00 70.75 209 LEU A N 1
ATOM 1666 C CA . LEU A 1 209 ? -10.630 -10.380 5.383 1.00 70.75 209 LEU A CA 1
ATOM 1667 C C . LEU A 1 209 ? -9.210 -10.591 5.917 1.00 70.75 209 LEU A C 1
ATOM 1669 O O . LEU A 1 209 ? -8.253 -10.504 5.150 1.00 70.75 209 LEU A O 1
ATOM 1673 N N . LYS A 1 210 ? -9.061 -10.952 7.198 1.00 70.06 210 LYS A N 1
ATOM 1674 C CA . LYS A 1 210 ? -7.775 -11.373 7.762 1.00 70.06 210 LYS A CA 1
ATOM 1675 C C . LYS A 1 210 ? -7.246 -12.612 7.068 1.00 70.06 210 LYS A C 1
ATOM 1677 O O . LYS A 1 210 ? -6.129 -12.581 6.568 1.00 70.06 210 LYS A O 1
ATOM 1682 N N . VAL A 1 211 ? -8.053 -13.663 6.949 1.00 71.38 211 VAL A N 1
ATOM 1683 C CA . VAL A 1 211 ? -7.662 -14.884 6.235 1.00 71.38 211 VAL A CA 1
ATOM 1684 C C . VAL A 1 211 ? -7.262 -14.573 4.793 1.00 71.38 211 VAL A C 1
ATOM 1686 O O . VAL A 1 211 ? -6.230 -15.064 4.358 1.00 71.38 211 VAL A O 1
ATOM 1689 N N . LEU A 1 212 ? -7.996 -13.718 4.078 1.00 65.62 212 LEU A N 1
ATOM 1690 C CA . LEU A 1 212 ? -7.660 -13.305 2.712 1.00 65.62 212 LEU A CA 1
ATOM 1691 C C . LEU A 1 212 ? -6.342 -12.522 2.654 1.00 65.62 212 LEU A C 1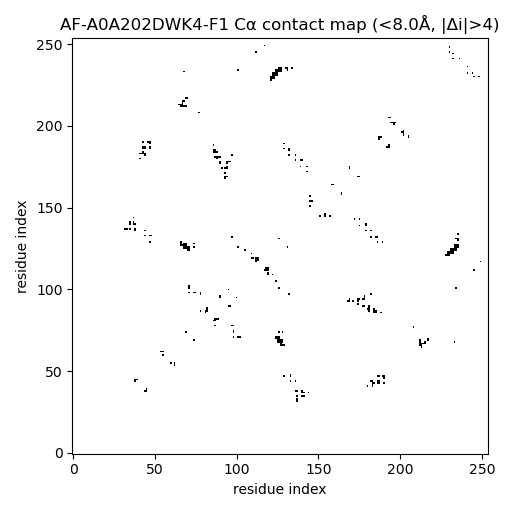
ATOM 1693 O O . LEU A 1 212 ? -5.534 -12.770 1.765 1.00 65.62 212 LEU A O 1
ATOM 1697 N N . SER A 1 213 ? -6.085 -11.651 3.634 1.00 61.69 213 SER A N 1
ATOM 1698 C CA . SER A 1 213 ? -4.810 -10.931 3.779 1.00 61.69 213 SER A CA 1
ATOM 1699 C C . SER A 1 213 ? -3.634 -11.822 4.211 1.00 61.69 213 SER A C 1
ATOM 1701 O O . SER A 1 213 ? -2.471 -11.481 4.008 1.00 61.69 213 SER A O 1
ATOM 1703 N N . SER A 1 214 ? -3.919 -12.984 4.803 1.00 58.66 214 SER A N 1
ATOM 1704 C CA . SER A 1 214 ? -2.917 -13.944 5.275 1.00 58.66 214 SER A CA 1
ATOM 1705 C C . SER A 1 214 ? -2.714 -15.122 4.315 1.00 58.66 214 SER A C 1
ATOM 1707 O O . SER A 1 214 ? -1.667 -15.766 4.363 1.00 58.66 214 SER A O 1
ATOM 1709 N N . SER A 1 215 ? -3.673 -15.423 3.435 1.00 52.47 215 SER A N 1
ATOM 1710 C CA . SER A 1 215 ? -3.648 -16.613 2.578 1.00 52.47 215 SER A CA 1
ATOM 1711 C C . SER A 1 215 ? -2.741 -16.439 1.358 1.00 52.47 215 SER A C 1
ATOM 1713 O O . SER 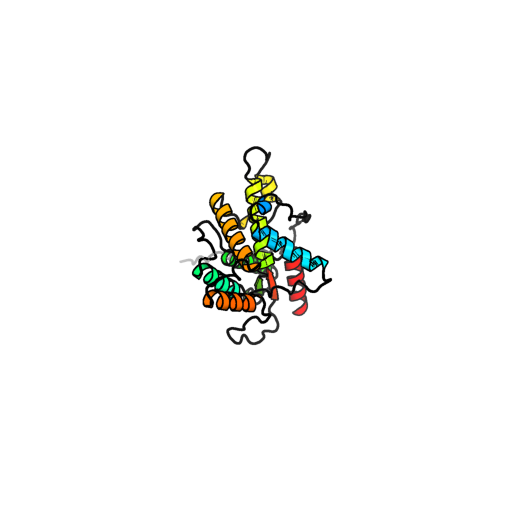A 1 215 ? -2.857 -15.483 0.599 1.00 52.47 215 SER A O 1
ATOM 1715 N N . SER A 1 216 ? -1.843 -17.405 1.172 1.00 47.81 216 SER A N 1
ATOM 1716 C CA . SER A 1 216 ? -0.676 -17.383 0.281 1.00 47.81 216 SER A CA 1
ATOM 1717 C C . SER A 1 216 ? -0.939 -17.804 -1.165 1.00 47.81 216 SER A C 1
ATOM 1719 O O . SER A 1 216 ? -0.018 -18.206 -1.879 1.00 47.81 216 SER A O 1
ATOM 1721 N N . LEU A 1 217 ? -2.184 -17.736 -1.625 1.00 49.62 217 LEU A N 1
ATOM 1722 C CA . LEU A 1 217 ? -2.517 -18.089 -2.998 1.00 49.62 217 LEU A CA 1
ATOM 1723 C C . LEU A 1 217 ? -3.065 -16.850 -3.693 1.00 49.62 217 LEU A C 1
ATOM 1725 O O . LEU A 1 217 ? -4.157 -16.411 -3.326 1.00 49.62 217 LEU A O 1
ATOM 1729 N N . PRO A 1 218 ? -2.360 -16.296 -4.703 1.00 48.75 218 PRO A N 1
ATOM 1730 C CA . PRO A 1 218 ? -3.020 -15.405 -5.637 1.00 48.75 218 PRO A CA 1
ATOM 1731 C C . PRO A 1 218 ? -4.204 -16.197 -6.183 1.00 48.75 218 PRO A C 1
ATOM 1733 O O . PRO A 1 218 ? -4.032 -17.229 -6.842 1.00 48.75 218 PRO A O 1
ATOM 1736 N N . LEU A 1 219 ? -5.415 -15.784 -5.808 1.00 45.97 219 LEU A N 1
ATOM 1737 C CA . LEU A 1 219 ? -6.632 -16.308 -6.394 1.00 45.97 219 LEU A CA 1
ATOM 1738 C C . LEU A 1 219 ? -6.513 -15.978 -7.876 1.00 45.97 219 LEU A C 1
ATOM 1740 O O . LEU A 1 219 ? -6.709 -14.841 -8.288 1.00 45.97 219 LEU A O 1
ATOM 1744 N N . SER A 1 220 ? -6.116 -16.980 -8.659 1.00 40.91 220 SER A N 1
ATOM 1745 C CA . SER A 1 220 ? -6.233 -17.002 -10.109 1.00 40.91 220 SER A CA 1
ATOM 1746 C C . SER A 1 220 ? -7.724 -16.897 -10.420 1.00 40.91 220 SER A C 1
ATOM 1748 O O . SER A 1 220 ? -8.416 -17.887 -10.652 1.00 40.91 220 SER A O 1
ATOM 1750 N N . VAL A 1 221 ? -8.249 -15.675 -10.353 1.00 42.44 221 VAL A N 1
ATOM 1751 C CA . VAL A 1 221 ? -9.550 -15.320 -10.897 1.00 42.44 221 VAL A CA 1
ATOM 1752 C C . VAL A 1 221 ? -9.354 -15.339 -12.406 1.00 42.44 221 VAL A C 1
ATOM 1754 O O . VAL A 1 221 ? -8.913 -14.377 -13.019 1.00 42.44 221 VAL A O 1
ATOM 1757 N N . GLY A 1 222 ? -9.590 -16.515 -12.981 1.00 40.03 222 GLY A N 1
ATOM 1758 C CA . GLY A 1 222 ? -9.361 -16.798 -14.388 1.00 40.03 222 GLY A CA 1
ATOM 1759 C C . GLY A 1 222 ? -8.050 -17.541 -14.597 1.00 40.03 222 GLY A C 1
ATOM 1760 O O . GLY A 1 222 ? -6.983 -17.119 -14.160 1.00 40.03 222 GLY A O 1
ATOM 1761 N N . SER A 1 223 ? -8.143 -18.687 -15.263 1.00 37.88 223 SER A N 1
ATOM 1762 C CA . SER A 1 223 ? -7.023 -19.506 -15.705 1.00 37.88 223 SER A CA 1
ATOM 1763 C C . SER A 1 223 ? -6.120 -18.734 -16.673 1.00 37.88 223 SER A C 1
ATOM 1765 O O . SER A 1 223 ? -6.182 -18.930 -17.886 1.00 37.88 223 SER A O 1
ATOM 1767 N N . ILE A 1 224 ? -5.245 -17.877 -16.151 1.00 46.75 224 ILE A N 1
ATOM 1768 C CA . ILE A 1 224 ? -4.056 -17.454 -16.878 1.00 46.75 224 ILE A CA 1
ATOM 1769 C C . ILE A 1 224 ? -3.217 -18.724 -16.955 1.00 46.75 224 ILE A C 1
ATOM 1771 O O . ILE A 1 224 ? -2.681 -19.212 -15.956 1.00 46.75 224 ILE A O 1
ATOM 1775 N N . LYS A 1 225 ? -3.209 -19.347 -18.142 1.00 47.00 225 LYS A N 1
ATOM 1776 C CA . LYS A 1 225 ? -2.206 -20.350 -18.513 1.00 47.00 225 LYS A CA 1
ATOM 1777 C C . LYS A 1 225 ? -0.895 -19.873 -17.912 1.00 47.00 225 LYS A C 1
ATOM 1779 O O . LYS A 1 225 ? -0.564 -18.722 -18.144 1.00 47.00 225 LYS A O 1
ATOM 1784 N N . LYS A 1 226 ? -0.204 -20.715 -17.138 1.00 50.06 226 LYS A N 1
ATOM 1785 C CA . LYS A 1 226 ? 1.141 -20.444 -16.614 1.00 50.06 226 LYS A CA 1
ATOM 1786 C C . LYS A 1 226 ? 2.052 -19.997 -17.765 1.00 50.06 226 LYS A C 1
ATOM 1788 O O . LYS A 1 226 ? 2.763 -20.819 -18.340 1.00 50.06 226 LYS A O 1
ATOM 1793 N N . GLU A 1 227 ? 2.009 -18.724 -18.133 1.00 56.41 227 GLU A N 1
ATOM 1794 C CA . GLU A 1 227 ? 3.037 -18.092 -18.923 1.00 56.41 227 GLU A CA 1
ATOM 1795 C C . GLU A 1 227 ? 4.234 -18.130 -17.996 1.00 56.41 227 GLU A C 1
ATOM 1797 O O . GLU A 1 227 ? 4.230 -17.559 -16.908 1.00 56.41 227 GLU A O 1
ATOM 1802 N N . LYS A 1 228 ? 5.213 -18.958 -18.361 1.00 67.12 228 LYS A N 1
ATOM 1803 C CA . LYS A 1 228 ? 6.355 -19.321 -17.515 1.00 67.12 228 LYS A CA 1
ATOM 1804 C C . LYS A 1 228 ? 7.280 -18.135 -17.204 1.00 67.12 228 LYS A C 1
ATOM 1806 O O . LYS A 1 228 ? 8.376 -18.358 -16.705 1.00 67.12 228 LYS A O 1
ATOM 1811 N N . ASN A 1 229 ? 6.864 -16.907 -17.499 1.00 82.62 229 ASN A N 1
ATOM 1812 C CA . ASN A 1 229 ? 7.738 -15.756 -17.540 1.00 82.62 229 ASN A CA 1
ATOM 1813 C C . ASN A 1 229 ? 7.038 -14.450 -17.128 1.00 82.62 229 ASN A C 1
ATOM 1815 O O . ASN A 1 229 ? 7.047 -13.466 -17.862 1.00 82.62 229 ASN A O 1
ATOM 1819 N N . ILE A 1 230 ? 6.401 -14.462 -15.954 1.00 88.81 230 ILE A N 1
ATOM 1820 C CA . ILE A 1 230 ? 5.912 -13.246 -15.297 1.00 88.81 230 ILE A CA 1
ATOM 1821 C C . ILE A 1 230 ? 6.908 -12.857 -14.200 1.00 88.81 230 ILE A C 1
ATOM 1823 O O . ILE A 1 230 ? 7.263 -13.666 -13.338 1.00 88.81 230 ILE A O 1
ATOM 1827 N N . LEU A 1 231 ? 7.368 -11.613 -14.246 1.00 89.25 231 LEU A N 1
ATOM 1828 C CA . LEU A 1 231 ? 8.158 -10.957 -13.221 1.00 89.25 231 LEU A CA 1
ATOM 1829 C C . LEU A 1 231 ? 7.238 -10.489 -12.093 1.00 89.25 231 LEU A C 1
ATOM 1831 O O . LEU A 1 231 ? 6.401 -9.617 -12.298 1.00 89.25 231 LEU A O 1
ATOM 1835 N N . ILE A 1 232 ? 7.429 -11.035 -10.896 1.00 90.50 232 ILE A N 1
ATOM 1836 C CA . ILE A 1 232 ? 6.689 -10.619 -9.701 1.00 90.50 232 ILE A CA 1
ATOM 1837 C C . ILE A 1 232 ? 7.520 -9.590 -8.934 1.00 90.50 232 ILE A C 1
ATOM 1839 O O . ILE A 1 232 ? 8.678 -9.851 -8.600 1.00 90.50 232 ILE A O 1
ATOM 1843 N N . VAL A 1 233 ? 6.918 -8.441 -8.634 1.00 90.94 233 VAL A N 1
ATOM 1844 C CA . VAL A 1 233 ? 7.531 -7.337 -7.887 1.00 90.94 233 VAL A CA 1
ATOM 1845 C C . VAL A 1 233 ? 6.680 -7.018 -6.664 1.00 90.94 233 VAL A C 1
ATOM 1847 O O . VAL A 1 233 ? 5.480 -6.788 -6.783 1.00 90.94 233 VAL A O 1
ATOM 1850 N N . SER A 1 234 ? 7.295 -6.975 -5.484 1.00 91.12 234 SER A N 1
ATOM 1851 C CA . SER A 1 234 ? 6.599 -6.644 -4.235 1.00 91.12 234 SER A CA 1
ATOM 1852 C C . SER A 1 234 ? 6.727 -5.158 -3.906 1.00 91.12 234 SER A C 1
ATOM 1854 O O . SER A 1 234 ? 7.830 -4.633 -3.904 1.00 91.12 234 SER A O 1
ATOM 1856 N N . LEU A 1 235 ? 5.622 -4.486 -3.592 1.00 90.94 235 LEU A N 1
ATOM 1857 C CA . LEU A 1 235 ? 5.573 -3.111 -3.103 1.00 90.94 235 LEU A CA 1
ATOM 1858 C C . LEU A 1 235 ? 5.549 -3.083 -1.557 1.00 90.94 235 LEU A C 1
ATOM 1860 O O . LEU A 1 235 ? 4.875 -3.927 -0.955 1.00 90.94 235 LEU A O 1
ATOM 1864 N N . PRO A 1 236 ? 6.236 -2.118 -0.911 1.00 89.25 236 PRO A N 1
ATOM 1865 C CA . PRO A 1 236 ? 7.111 -1.123 -1.533 1.00 89.25 236 PRO A CA 1
ATOM 1866 C C . PRO A 1 236 ? 8.389 -1.802 -2.046 1.00 89.25 236 PRO A C 1
ATOM 1868 O O . PRO A 1 236 ? 8.912 -2.699 -1.394 1.00 89.25 236 PRO A O 1
ATOM 1871 N N . THR A 1 237 ? 8.883 -1.378 -3.212 1.00 87.88 237 THR A N 1
ATOM 1872 C CA . THR A 1 237 ? 10.170 -1.847 -3.747 1.00 87.88 237 THR A CA 1
ATOM 1873 C C . THR A 1 237 ? 11.137 -0.684 -3.829 1.00 87.88 237 THR A C 1
ATOM 1875 O O . THR A 1 237 ? 10.781 0.419 -4.264 1.00 87.88 237 THR A O 1
ATOM 1878 N N . GLU A 1 238 ? 12.372 -0.932 -3.415 1.00 87.00 238 GLU A N 1
ATOM 1879 C CA . GLU A 1 238 ? 13.446 0.025 -3.607 1.00 87.00 238 GLU A CA 1
ATOM 1880 C C . GLU A 1 238 ? 14.007 -0.059 -5.023 1.00 87.00 238 GLU A C 1
ATOM 1882 O O . GLU A 1 238 ? 13.962 -1.084 -5.705 1.00 87.00 238 GLU A O 1
ATOM 1887 N N . ARG A 1 239 ? 14.589 1.052 -5.478 1.00 85.50 239 ARG A N 1
ATOM 1888 C CA . ARG A 1 239 ? 15.138 1.162 -6.829 1.00 85.50 239 ARG A CA 1
ATOM 1889 C C . ARG A 1 239 ? 16.171 0.076 -7.120 1.00 85.50 239 ARG A C 1
ATOM 1891 O O . ARG A 1 239 ? 16.136 -0.519 -8.197 1.00 85.50 239 ARG A O 1
ATOM 1898 N N . HIS A 1 240 ? 17.097 -0.143 -6.194 1.00 86.56 240 HIS A N 1
ATOM 1899 C CA . HIS A 1 240 ? 18.171 -1.110 -6.366 1.00 86.56 240 HIS A CA 1
ATOM 1900 C C . HIS A 1 240 ? 17.618 -2.548 -6.420 1.00 86.56 240 HIS A C 1
ATOM 1902 O O . HIS A 1 240 ? 17.972 -3.301 -7.326 1.00 86.56 240 HIS A O 1
ATOM 1908 N N . GLU A 1 241 ? 16.681 -2.895 -5.530 1.00 86.56 241 GLU A N 1
ATOM 1909 C CA . GLU A 1 241 ? 16.027 -4.208 -5.482 1.00 86.56 241 GLU A CA 1
ATOM 1910 C C . GLU A 1 241 ? 15.250 -4.492 -6.772 1.00 86.56 241 GLU A C 1
ATOM 1912 O O . GLU A 1 241 ? 15.379 -5.569 -7.364 1.00 86.56 241 GLU A O 1
ATOM 1917 N N . PHE A 1 242 ? 14.508 -3.500 -7.265 1.00 90.38 242 PHE A N 1
ATOM 1918 C CA . PHE A 1 242 ? 13.780 -3.603 -8.522 1.00 90.38 242 PHE A CA 1
ATOM 1919 C C . PHE A 1 242 ? 14.711 -3.897 -9.705 1.00 90.38 242 PHE A C 1
ATOM 1921 O O . PHE A 1 242 ? 14.445 -4.805 -10.495 1.00 90.38 242 PHE A O 1
ATOM 1928 N N . PHE A 1 243 ? 15.834 -3.178 -9.823 1.00 89.62 243 PHE A N 1
ATOM 1929 C CA . PHE A 1 243 ? 16.786 -3.410 -10.913 1.00 89.62 243 PHE A CA 1
ATOM 1930 C C . PHE A 1 243 ? 17.494 -4.756 -10.816 1.00 89.62 243 PHE A C 1
ATOM 1932 O O . PHE A 1 243 ? 17.700 -5.402 -11.841 1.00 89.62 243 PHE A O 1
ATOM 1939 N N . GLU A 1 244 ? 17.843 -5.206 -9.615 1.00 89.56 244 GLU A N 1
ATOM 1940 C CA . GLU A 1 244 ? 18.405 -6.543 -9.426 1.00 89.56 244 GLU A CA 1
ATOM 1941 C C . GLU A 1 244 ? 17.403 -7.637 -9.811 1.00 89.56 244 GLU A C 1
ATOM 1943 O O . GLU A 1 244 ? 17.771 -8.631 -10.440 1.00 89.56 244 GLU A O 1
ATOM 1948 N N . THR A 1 245 ? 16.121 -7.431 -9.506 1.00 88.81 245 THR A N 1
ATOM 1949 C CA . THR A 1 245 ? 15.047 -8.351 -9.901 1.00 88.81 245 THR A CA 1
ATOM 1950 C C . THR A 1 245 ? 14.864 -8.362 -11.423 1.00 88.81 245 THR A C 1
ATOM 1952 O O . THR A 1 245 ? 14.809 -9.438 -12.020 1.00 88.81 245 THR A O 1
ATOM 1955 N N . LEU A 1 246 ? 14.876 -7.191 -12.072 1.00 90.00 246 LEU A N 1
ATOM 1956 C CA . LEU A 1 246 ? 14.822 -7.071 -13.534 1.00 90.00 246 LEU A CA 1
ATOM 1957 C C . LEU A 1 246 ? 16.005 -7.753 -14.227 1.00 90.00 246 LEU A C 1
ATOM 1959 O O . LEU A 1 246 ? 15.800 -8.516 -15.165 1.00 90.00 246 LEU A O 1
ATOM 1963 N N . LYS A 1 247 ? 17.241 -7.524 -13.767 1.00 90.00 247 LYS A N 1
ATOM 1964 C CA . LYS A 1 247 ? 18.432 -8.162 -14.355 1.00 90.00 247 LYS A CA 1
ATOM 1965 C C . LYS A 1 247 ? 18.327 -9.684 -14.299 1.00 90.00 247 LYS A C 1
ATOM 1967 O O . LYS A 1 247 ? 18.539 -10.348 -15.307 1.00 90.00 247 LYS A O 1
ATOM 1972 N N . LYS A 1 248 ? 17.953 -10.230 -13.135 1.00 88.81 248 LYS A N 1
ATOM 1973 C CA . LYS A 1 248 ? 17.757 -11.676 -12.945 1.00 88.81 248 LYS A CA 1
ATOM 1974 C C . LYS A 1 248 ? 16.676 -12.240 -13.861 1.00 88.81 248 LYS A C 1
ATOM 1976 O O . LYS A 1 248 ? 16.804 -13.381 -14.293 1.00 88.81 248 LYS A O 1
ATOM 1981 N N . PHE A 1 249 ? 15.625 -11.469 -14.124 1.00 89.12 249 PHE A N 1
ATOM 1982 C CA . PHE A 1 249 ? 14.563 -11.843 -15.049 1.00 89.12 249 PHE A CA 1
ATOM 1983 C C . PHE A 1 249 ? 15.079 -11.897 -16.491 1.00 89.12 249 PHE A C 1
ATOM 1985 O O . PHE A 1 249 ? 15.007 -12.951 -17.113 1.00 89.12 249 PHE A O 1
ATOM 1992 N N . CYS A 1 250 ? 15.722 -10.830 -16.976 1.00 86.94 250 CYS A N 1
ATOM 1993 C CA . CYS A 1 250 ? 16.266 -10.785 -18.336 1.00 86.94 250 CYS A CA 1
ATOM 1994 C C . CYS A 1 250 ? 17.350 -11.851 -18.589 1.00 86.94 250 CYS A C 1
ATOM 1996 O O . CYS A 1 250 ? 17.435 -12.385 -19.688 1.00 86.94 250 CYS A O 1
ATOM 1998 N N . SER A 1 251 ? 18.160 -12.204 -17.583 1.00 86.50 251 SER A N 1
ATOM 1999 C CA . SER A 1 251 ? 19.165 -13.274 -17.705 1.00 86.50 251 SER A CA 1
ATOM 2000 C C . SER A 1 251 ? 18.579 -14.681 -17.861 1.00 86.50 251 SER A C 1
ATOM 2002 O O . SER A 1 251 ? 19.327 -15.589 -18.200 1.00 86.50 251 SER A O 1
ATOM 2004 N N . ARG A 1 252 ? 17.292 -14.902 -17.558 1.00 81.38 252 ARG A N 1
ATOM 2005 C CA . ARG A 1 252 ? 16.642 -16.221 -17.685 1.00 81.38 252 ARG A CA 1
ATOM 2006 C C . ARG A 1 252 ? 16.049 -16.474 -19.071 1.00 81.38 252 ARG A C 1
ATOM 2008 O O . ARG A 1 252 ? 15.742 -17.622 -19.374 1.00 81.38 252 ARG A O 1
ATOM 2015 N N . ASP A 1 253 ? 15.878 -15.417 -19.862 1.00 66.31 253 ASP A N 1
ATOM 2016 C CA . ASP A 1 253 ? 15.310 -15.463 -21.214 1.00 66.31 253 ASP A CA 1
ATOM 2017 C C . ASP A 1 253 ? 16.367 -15.574 -22.327 1.00 66.31 253 ASP A C 1
ATOM 2019 O O . ASP A 1 253 ? 16.006 -15.708 -23.497 1.00 66.31 253 ASP A O 1
ATOM 2023 N N . LEU A 1 254 ? 17.653 -15.516 -21.965 1.00 55.53 254 LEU A N 1
ATOM 2024 C CA . LEU A 1 254 ? 18.808 -15.720 -22.848 1.00 55.53 254 LEU A CA 1
ATOM 2025 C C . LEU A 1 254 ? 19.325 -17.158 -22.735 1.00 55.53 254 LEU A C 1
ATOM 2027 O O . LEU A 1 254 ? 19.655 -17.736 -23.794 1.00 55.53 254 LEU A O 1
#

Secondary structure (DSSP, 8-state):
-PPPPPP-----------TTS---PPP-----TT--GGGGG-HHHHHHHHHHHHHHHTSTT--TTSSPPEEHHHHHHHHHHHHHTT-SPPPPTTS--HHHHHHHHHHHHHHHHHTTT--GGGEEEEE-HHHHHHHHHHHHHHHHHHT-TTS-S-HHHHTTTSS-GGG-----HHHHHHHHHHHHHHHHHHTTTTTT-S-HHHHHHHHHHHHHHH------SS-----S-PEEEEES--HHHHHHHHHHHHTT--